Protein AF-A0AA38IXY5-F1 (afdb_monomer_lite)

Organism: NCBI:txid2755281

Secondary structure (DSSP, 8-state):
-HHHHHHHGGG-----TTS-HHHHHHHHHHHHHH--TTHHHHT-TT----HHHHHHHHHHHHHHHHTTHHHH--PPPHHHHHHHHHHHHH-GGGGGTB-TT-TT-BPPPSSPPTTSHHHHHHHHHHHHHHHHHHHHHHHHHH-GGG-GGG---S-HHHHHHHHHHHHHHHHHHHTTTPPPPPHHHHHTTT--TT--GGGSS---PPS-STTSSSSSSS---

Foldseek 3Di:
DVVLLVQLVVQDDDDDPPDDSVLLLVLLLVCQQPVDLPCQPPPDPRHVDHSVRNVVSNQSSLVSLVVCLVVQDDDDDPVRVVVVVCVVVVPPVQPVQQDPVGNPHGHQDPPDDPPDPSNVVNVVVVVVLVVVLLVLLQLCLRGVCSDPVNPPPDPPVVVVSSVSSSSSVVSVCVVVVNDTRDPVSSVVRSDDVPPPCCVVVDDDPPDDPPVPPPPPPPPDD

InterPro domains:
  IPR027806 Harbinger transposase-derived nuclease domain [PF13359] (101-171)
  IPR045249 Putative nuclease HARBI1-like [PTHR22930] (98-192)

pLDDT: mean 71.22, std 17.61, range [31.88, 93.25]

Sequence (221 aa):
MRELIKLLQPHLILGTHKTSKQHRILAVIRFFASSSYQRCVGQDCFVNLSQSQISLAITEVAAAIETHLGDFIGFPNPEEYAAIKTTYAYHQLFKTCYSPLQPYLITPVRNPADDTPEHRFNVAHRSARSCVERCIGVLKARFRCLIQERVLKYPPVKAGSFIKACAILHNFMVARNLPLPPEHEILEHMHDPGDNDDDDLLPEQPPNEARMINVALQNQS

Radius of gyration: 24.91 Å; chains: 1; bounding box: 59×38×89 Å

Structure (mmCIF, N/CA/C/O backbone):
data_AF-A0AA38IXY5-F1
#
_entry.id   AF-A0AA38IXY5-F1
#
loop_
_atom_site.group_PDB
_atom_site.id
_atom_site.type_symbol
_atom_site.label_atom_id
_atom_site.label_alt_id
_atom_site.label_comp_id
_atom_site.label_asym_id
_atom_site.label_entity_id
_atom_site.label_seq_id
_atom_site.pdbx_PDB_ins_code
_atom_site.Cartn_x
_atom_site.Cartn_y
_atom_site.Cartn_z
_atom_site.occupancy
_atom_site.B_iso_or_equiv
_atom_site.auth_seq_id
_atom_site.auth_comp_id
_atom_site.auth_asym_id
_atom_site.auth_atom_id
_atom_site.pdbx_PDB_model_num
ATOM 1 N N . MET A 1 1 ? -8.436 -11.966 9.277 1.00 66.94 1 MET A N 1
ATOM 2 C CA . MET A 1 1 ? -8.887 -10.925 10.237 1.00 66.94 1 MET A CA 1
ATOM 3 C C . MET A 1 1 ? -8.495 -11.202 11.688 1.00 66.94 1 MET A C 1
ATOM 5 O O . MET A 1 1 ? -7.820 -10.360 12.260 1.00 66.94 1 MET A O 1
ATOM 9 N N . ARG A 1 2 ? -8.849 -12.347 12.300 1.00 78.56 2 ARG A N 1
ATOM 10 C CA . ARG A 1 2 ? -8.497 -12.632 13.713 1.00 78.56 2 ARG A CA 1
ATOM 11 C C . ARG A 1 2 ? -6.988 -12.597 13.998 1.00 78.56 2 ARG A C 1
ATOM 13 O O . ARG A 1 2 ? -6.583 -12.095 15.036 1.00 78.56 2 ARG A O 1
ATOM 20 N N . GLU A 1 3 ? -6.165 -13.085 13.074 1.00 82.94 3 GLU A N 1
ATOM 21 C CA . GLU A 1 3 ? -4.701 -13.050 13.213 1.00 82.94 3 GLU A CA 1
ATOM 22 C C . GLU A 1 3 ? -4.123 -11.639 13.139 1.00 82.94 3 GLU A C 1
ATOM 24 O O . GLU A 1 3 ? -3.288 -11.287 13.959 1.00 82.94 3 GLU A O 1
ATOM 29 N N . LEU A 1 4 ? -4.620 -10.807 12.218 1.00 83.25 4 LEU A N 1
ATOM 30 C CA . LEU A 1 4 ? -4.208 -9.406 12.112 1.00 83.25 4 LEU A CA 1
ATOM 31 C C . LEU A 1 4 ? -4.524 -8.643 13.403 1.00 83.25 4 LEU A C 1
ATOM 33 O O . LEU A 1 4 ? -3.718 -7.859 13.884 1.00 83.25 4 LEU A O 1
ATOM 37 N N . ILE A 1 5 ? -5.684 -8.920 14.004 1.00 83.38 5 ILE A N 1
ATOM 38 C CA . ILE A 1 5 ? -6.047 -8.349 15.301 1.00 83.38 5 ILE A CA 1
ATOM 39 C C . ILE A 1 5 ? -5.049 -8.785 16.377 1.00 83.38 5 ILE A C 1
ATOM 41 O O . ILE A 1 5 ? -4.559 -7.932 17.108 1.00 83.38 5 ILE A O 1
ATOM 45 N N . LYS A 1 6 ? -4.711 -10.079 16.458 1.00 86.00 6 LYS A N 1
ATOM 46 C CA . LYS A 1 6 ? -3.719 -10.586 17.423 1.00 86.00 6 LYS A CA 1
ATOM 47 C C . LYS A 1 6 ? -2.338 -9.953 17.228 1.00 86.00 6 LYS A C 1
ATOM 49 O O . LYS A 1 6 ? -1.685 -9.658 18.220 1.00 86.00 6 LYS A O 1
ATOM 54 N N . LEU A 1 7 ? -1.934 -9.732 15.978 1.00 85.38 7 LEU A N 1
ATOM 55 C CA . LEU A 1 7 ? -0.653 -9.127 15.613 1.00 85.38 7 LEU A CA 1
ATOM 56 C C . LEU A 1 7 ? -0.566 -7.658 16.054 1.00 85.38 7 LEU A C 1
ATOM 58 O O . LEU A 1 7 ? 0.421 -7.235 16.646 1.00 85.38 7 LEU A O 1
ATOM 62 N N . LEU A 1 8 ? -1.626 -6.882 15.809 1.00 85.56 8 LEU A N 1
ATOM 63 C CA . LEU A 1 8 ? -1.616 -5.441 16.062 1.00 85.56 8 LEU A CA 1
ATOM 64 C C . LEU A 1 8 ? -1.951 -5.087 17.515 1.00 85.56 8 LEU A C 1
ATOM 66 O O . LEU A 1 8 ? -1.402 -4.135 18.055 1.00 85.56 8 LEU A O 1
ATOM 70 N N . GLN A 1 9 ? -2.823 -5.849 18.180 1.00 83.56 9 GLN A N 1
ATOM 71 C CA . GLN A 1 9 ? -3.352 -5.539 19.516 1.00 83.56 9 GLN A CA 1
ATOM 72 C C . GLN A 1 9 ? -2.310 -5.176 20.607 1.00 83.56 9 GLN A C 1
ATOM 74 O O . GLN A 1 9 ? -2.644 -4.318 21.437 1.00 83.56 9 GLN A O 1
ATOM 79 N N . PRO A 1 10 ? -1.093 -5.760 20.647 1.00 84.88 10 PRO A N 1
ATOM 80 C CA . PRO A 1 10 ? -0.042 -5.365 21.591 1.00 84.88 10 PRO A CA 1
ATOM 81 C C . PRO A 1 10 ? 0.442 -3.921 21.405 1.00 84.88 10 PRO A C 1
ATOM 83 O O . PRO A 1 10 ? 0.782 -3.263 22.382 1.00 84.88 10 PRO A O 1
ATOM 86 N N . HIS A 1 11 ? 0.407 -3.415 20.174 1.00 83.88 11 HIS A N 1
ATOM 87 C CA . HIS A 1 11 ? 0.961 -2.117 19.791 1.00 83.88 11 HIS A CA 1
ATOM 88 C C . HIS A 1 11 ? -0.048 -0.959 19.897 1.00 83.88 11 HIS A C 1
ATOM 90 O O . HIS A 1 11 ? 0.342 0.199 19.790 1.00 83.88 11 HIS A O 1
ATOM 96 N N . LEU A 1 12 ? -1.343 -1.236 20.130 1.00 82.06 12 LEU A N 1
ATOM 97 C CA . LEU A 1 12 ? -2.341 -0.185 20.372 1.00 82.06 12 LEU A CA 1
ATOM 98 C C . LEU A 1 12 ? -2.420 0.168 21.862 1.00 82.06 12 LEU A C 1
ATOM 100 O O . LEU A 1 12 ? -2.752 -0.686 22.691 1.00 82.06 12 LEU A O 1
ATOM 104 N N . ILE A 1 13 ? -2.212 1.440 22.184 1.00 73.81 13 ILE A N 1
ATOM 105 C CA . ILE A 1 13 ? -2.130 1.996 23.540 1.00 73.81 13 ILE A CA 1
ATOM 106 C C . ILE A 1 13 ? -3.317 2.939 23.821 1.00 73.81 13 ILE A C 1
ATOM 108 O O . ILE A 1 13 ? -3.867 2.939 24.920 1.00 73.81 13 ILE A O 1
ATOM 112 N N . LEU A 1 14 ? -3.786 3.691 22.817 1.00 63.44 14 LEU A N 1
ATOM 113 C CA . LEU A 1 14 ? -4.856 4.692 22.920 1.00 63.44 14 LEU A CA 1
ATOM 114 C C . LEU A 1 14 ? -6.260 4.065 22.968 1.00 63.44 14 LEU A C 1
ATOM 116 O O . LEU A 1 14 ? -7.051 4.147 22.031 1.00 63.44 14 LEU A O 1
ATOM 120 N N . GLY A 1 15 ? -6.618 3.415 24.068 1.00 56.53 15 GLY A N 1
ATOM 121 C CA . GLY A 1 15 ? -8.001 3.010 24.329 1.00 56.53 15 GLY A CA 1
ATOM 122 C C . GLY A 1 15 ? -8.750 4.075 25.126 1.00 56.53 15 GLY A C 1
ATOM 123 O O . GLY A 1 15 ? -8.418 4.304 26.283 1.00 56.53 15 GLY A O 1
ATOM 124 N N . THR A 1 16 ? -9.802 4.684 24.569 1.00 56.78 16 THR A N 1
ATOM 125 C CA . THR A 1 16 ? -10.845 5.242 25.448 1.00 56.78 16 THR A CA 1
ATOM 126 C C . THR A 1 16 ? -11.634 4.073 26.035 1.00 56.78 16 THR A C 1
ATOM 128 O O . THR A 1 16 ? -11.853 3.075 25.347 1.00 56.78 16 THR A O 1
ATOM 131 N N . HIS A 1 17 ? -12.120 4.192 27.272 1.00 58.31 17 HIS A N 1
ATOM 132 C CA . HIS A 1 17 ? -12.880 3.132 27.958 1.00 58.31 17 HIS A CA 1
ATOM 133 C C . HIS A 1 17 ? -14.138 2.663 27.186 1.00 58.31 17 HIS A C 1
ATOM 135 O O . HIS A 1 17 ? -14.713 1.624 27.498 1.00 58.31 17 HIS A O 1
ATOM 141 N N . LYS A 1 18 ? -14.572 3.427 26.171 1.00 59.69 18 LYS A N 1
ATOM 142 C CA . LYS A 1 18 ? -15.756 3.157 25.345 1.00 59.69 18 LYS A CA 1
ATOM 143 C C . LYS A 1 18 ? -15.481 2.351 24.070 1.00 59.69 18 LYS A C 1
ATOM 145 O O . LYS A 1 18 ? -16.432 1.838 23.496 1.00 59.69 18 LYS A O 1
ATOM 150 N N . THR A 1 19 ? -14.231 2.227 23.604 1.00 67.62 19 THR A N 1
ATOM 151 C CA . THR A 1 19 ? -13.935 1.537 22.329 1.00 67.62 19 THR A CA 1
ATOM 152 C C . THR A 1 19 ? -12.816 0.517 22.480 1.00 67.62 19 THR A C 1
ATOM 154 O O . THR A 1 19 ? -11.672 0.870 22.760 1.00 67.62 19 THR A O 1
ATOM 157 N N . SER A 1 20 ? -13.121 -0.758 22.232 1.00 80.12 20 SER A N 1
ATOM 158 C CA . SER A 1 20 ? -12.109 -1.820 22.281 1.00 80.12 20 SER A CA 1
ATOM 159 C C . SER A 1 20 ? -11.068 -1.694 21.156 1.00 80.12 20 SER A C 1
ATOM 161 O O . SER A 1 20 ? -11.368 -1.226 20.054 1.00 80.12 20 SER A O 1
ATOM 163 N N . LYS A 1 21 ? -9.843 -2.185 21.405 1.00 83.56 21 LYS A N 1
ATOM 164 C CA . LYS A 1 21 ? -8.747 -2.221 20.413 1.00 83.56 21 LYS A CA 1
ATOM 165 C C . LYS A 1 21 ? -9.173 -2.894 19.101 1.00 83.56 21 LYS A C 1
ATOM 167 O O . LYS A 1 21 ? -8.850 -2.407 18.023 1.00 83.56 21 LYS A O 1
ATOM 172 N N . GLN A 1 22 ? -9.961 -3.967 19.192 1.00 83.38 22 GLN A N 1
ATOM 173 C CA . GLN A 1 22 ? -10.472 -4.695 18.027 1.00 83.38 22 GLN A CA 1
ATOM 174 C C . GLN A 1 22 ? -11.365 -3.819 17.146 1.00 83.38 22 GLN A C 1
ATOM 176 O O . GLN A 1 22 ? -11.180 -3.785 15.934 1.00 83.38 22 GLN A O 1
ATOM 181 N N . HIS A 1 23 ? -12.289 -3.064 17.745 1.00 80.69 23 HIS A N 1
ATOM 182 C CA . HIS A 1 23 ? -13.185 -2.180 16.996 1.00 80.69 23 HIS A CA 1
ATOM 183 C C . HIS A 1 23 ? -12.416 -1.068 16.278 1.00 80.69 23 HIS A C 1
ATOM 185 O O . HIS A 1 23 ? -12.749 -0.718 15.151 1.00 80.69 23 HIS A O 1
ATOM 191 N N . ARG A 1 24 ? -11.343 -0.557 16.888 1.00 81.94 24 ARG A N 1
ATOM 192 C CA . ARG A 1 24 ? -10.476 0.457 16.273 1.00 81.94 24 ARG A CA 1
ATOM 193 C C . ARG A 1 24 ? -9.723 -0.102 15.068 1.00 81.94 24 ARG A C 1
ATOM 195 O O . ARG A 1 24 ? -9.745 0.515 14.011 1.00 81.94 24 ARG A O 1
ATOM 202 N N . ILE A 1 25 ? -9.138 -1.295 15.196 1.00 86.56 25 ILE A N 1
ATOM 203 C CA . ILE A 1 25 ? -8.482 -1.993 14.077 1.00 86.56 25 ILE A CA 1
ATOM 204 C C . ILE A 1 25 ? -9.478 -2.212 12.929 1.00 86.56 25 ILE A C 1
ATOM 206 O O . ILE A 1 25 ? -9.179 -1.889 11.782 1.00 86.56 25 ILE A O 1
ATOM 210 N N . LEU A 1 26 ? -10.683 -2.708 13.232 1.00 84.69 26 LEU A N 1
ATOM 211 C CA . LEU A 1 26 ? -11.727 -2.937 12.230 1.00 84.69 26 LEU A CA 1
ATOM 212 C C . LEU A 1 26 ? -12.164 -1.641 11.536 1.00 84.69 26 LEU A C 1
ATOM 214 O O . LEU A 1 26 ? -12.289 -1.625 10.312 1.00 84.69 26 LEU A O 1
ATOM 218 N N . ALA A 1 27 ? -12.341 -0.555 12.291 1.00 80.88 27 ALA A N 1
ATOM 219 C CA . ALA A 1 27 ? -12.688 0.752 11.742 1.00 80.88 27 ALA A CA 1
ATOM 220 C C . ALA A 1 27 ? -11.620 1.276 10.777 1.00 80.88 27 ALA A C 1
ATOM 222 O O . ALA A 1 27 ? -11.951 1.779 9.707 1.00 80.88 27 ALA A O 1
ATOM 223 N N . VAL A 1 28 ? -10.339 1.128 11.127 1.00 85.50 28 VAL A N 1
ATOM 224 C CA . VAL A 1 28 ? -9.227 1.594 10.288 1.00 85.50 28 VAL A CA 1
ATOM 225 C C . VAL A 1 28 ? -9.083 0.751 9.027 1.00 85.50 28 VAL A C 1
ATOM 227 O O . VAL A 1 28 ? -8.923 1.305 7.944 1.00 85.50 28 VAL A O 1
ATOM 230 N N . ILE A 1 29 ? -9.211 -0.574 9.126 1.00 87.19 29 ILE A N 1
ATOM 231 C CA . ILE A 1 29 ? -9.191 -1.453 7.946 1.00 87.19 29 ILE A CA 1
ATOM 232 C C . ILE A 1 29 ? -10.357 -1.108 7.011 1.00 87.19 29 ILE A C 1
ATOM 234 O O . ILE A 1 29 ? -10.167 -0.987 5.800 1.00 87.19 29 ILE A O 1
ATOM 238 N N . ARG A 1 30 ? -11.556 -0.879 7.565 1.00 84.12 30 ARG A N 1
ATOM 239 C CA . ARG A 1 30 ? -12.715 -0.412 6.791 1.00 84.12 30 ARG A CA 1
ATOM 240 C C . ARG A 1 30 ? -12.454 0.952 6.157 1.00 84.12 30 ARG A C 1
ATOM 242 O O . ARG A 1 30 ? -12.851 1.172 5.014 1.00 84.12 30 ARG A O 1
ATOM 249 N N . PHE A 1 31 ? -11.786 1.857 6.865 1.00 83.00 31 PHE A N 1
ATOM 250 C CA . PHE A 1 31 ? -11.388 3.148 6.322 1.00 83.00 31 PHE A CA 1
ATOM 251 C C . PHE A 1 31 ? -10.405 2.995 5.150 1.00 83.00 31 PHE A C 1
ATOM 253 O O . PHE A 1 31 ? -10.629 3.608 4.112 1.00 83.00 31 PHE A O 1
ATOM 260 N N . PHE A 1 32 ? -9.377 2.149 5.244 1.00 86.31 32 PHE A N 1
ATOM 261 C CA . PHE A 1 32 ? -8.460 1.911 4.121 1.00 86.31 32 PHE A CA 1
ATOM 262 C C . PHE A 1 32 ? -9.171 1.323 2.898 1.00 86.31 32 PHE A C 1
ATOM 264 O O . PHE A 1 32 ? -8.895 1.737 1.774 1.00 86.31 32 PHE A O 1
ATOM 271 N N . ALA A 1 33 ? -10.134 0.423 3.110 1.00 85.12 33 ALA A N 1
ATOM 272 C CA . ALA A 1 33 ? -10.904 -0.185 2.028 1.00 85.12 33 ALA A CA 1
ATOM 273 C C . ALA A 1 33 ? -11.947 0.760 1.402 1.00 85.12 33 ALA A C 1
ATOM 275 O O . ALA A 1 33 ? -12.193 0.679 0.207 1.00 85.12 33 ALA A O 1
ATOM 276 N N . SER A 1 34 ? -12.585 1.642 2.183 1.00 75.88 34 SER A N 1
ATOM 277 C CA . SER A 1 34 ? -13.753 2.422 1.724 1.00 75.88 34 SER A CA 1
ATOM 278 C C . SER A 1 34 ? -13.521 3.934 1.601 1.00 75.88 34 SER A C 1
ATOM 280 O O . SER A 1 34 ? -14.337 4.629 0.991 1.00 75.88 34 SER A O 1
ATOM 282 N N . SER A 1 35 ? -12.450 4.438 2.224 1.00 67.81 35 SER A N 1
ATOM 283 C CA . SER A 1 35 ? -12.016 5.842 2.313 1.00 67.81 35 SER A CA 1
ATOM 284 C C . SER A 1 35 ? -13.081 6.874 2.699 1.00 67.81 35 SER A C 1
ATOM 286 O O . SER A 1 35 ? -12.888 8.071 2.493 1.00 67.81 35 SER A O 1
ATOM 288 N N . SER A 1 36 ? -14.204 6.451 3.289 1.00 65.38 36 SER A N 1
ATOM 289 C CA . SER A 1 36 ? -15.292 7.353 3.674 1.00 65.38 36 SER A CA 1
ATOM 290 C C . SER A 1 36 ? -15.217 7.718 5.154 1.00 65.38 36 SER A C 1
ATOM 292 O O . SER A 1 36 ? -15.576 6.925 6.021 1.00 65.38 36 SER A O 1
ATOM 294 N N . TYR A 1 37 ? -14.804 8.954 5.446 1.00 56.03 37 TYR A N 1
ATOM 295 C CA . TYR A 1 37 ? -14.924 9.526 6.792 1.00 56.03 37 TYR A CA 1
ATOM 296 C C . TYR A 1 37 ? -16.385 9.800 7.181 1.00 56.03 37 TYR A C 1
ATOM 298 O O . TYR A 1 37 ? -16.727 9.698 8.353 1.00 56.03 37 TYR A O 1
ATOM 306 N N . GLN A 1 38 ? -17.246 10.135 6.211 1.00 49.44 38 GLN A N 1
ATOM 307 C CA . GLN A 1 38 ? -18.645 10.521 6.447 1.00 49.44 38 GLN A CA 1
ATOM 308 C C . GLN A 1 38 ? -19.528 9.345 6.890 1.00 49.44 38 GLN A C 1
ATOM 310 O O . GLN A 1 38 ? -20.407 9.537 7.728 1.00 49.44 38 GLN A O 1
ATOM 315 N N . ARG A 1 39 ? -19.269 8.117 6.410 1.00 52.03 39 ARG A N 1
ATOM 316 C CA . ARG A 1 39 ? -20.023 6.926 6.849 1.00 52.03 39 ARG A CA 1
ATOM 317 C C . ARG A 1 39 ? -19.804 6.599 8.332 1.00 52.03 39 ARG A C 1
ATOM 319 O O . ARG A 1 39 ? -20.761 6.225 9.007 1.00 52.03 39 ARG A O 1
ATOM 326 N N . CYS A 1 40 ? -18.608 6.862 8.867 1.00 45.69 40 CYS A N 1
ATOM 327 C CA . CYS A 1 40 ? -18.270 6.615 10.274 1.00 45.69 40 CYS A CA 1
ATOM 328 C C . CYS A 1 40 ? -19.005 7.517 11.285 1.00 45.69 40 CYS A C 1
ATOM 330 O O . CYS A 1 40 ? -19.071 7.157 12.453 1.00 45.69 40 CYS A O 1
ATOM 332 N N . VAL A 1 41 ? -19.532 8.681 10.876 1.00 48.53 41 VAL A N 1
ATOM 333 C CA . VAL A 1 41 ? -20.044 9.708 11.814 1.00 48.53 41 VAL A CA 1
ATOM 334 C C . VAL A 1 41 ? -21.577 9.708 11.927 1.00 48.53 41 VAL A C 1
ATOM 336 O O . VAL A 1 41 ? -22.112 10.311 12.851 1.00 48.53 41 VAL A O 1
ATOM 339 N N . GLY A 1 42 ? -22.304 9.012 11.042 1.00 42.78 42 GLY A N 1
ATOM 340 C CA . GLY A 1 42 ? -23.775 9.020 11.095 1.00 42.78 42 GLY A CA 1
ATOM 341 C C . GLY A 1 42 ? -24.534 7.845 10.472 1.00 42.78 42 GLY A C 1
ATOM 342 O O . GLY A 1 42 ? -25.747 7.796 10.642 1.00 42.78 42 GLY A O 1
ATOM 343 N N . GLN A 1 43 ? -23.885 6.911 9.760 1.00 46.62 43 GLN A N 1
ATOM 344 C CA . GLN A 1 43 ? -24.594 5.845 9.018 1.00 46.62 43 GLN A CA 1
ATOM 345 C C . GLN A 1 43 ? -24.016 4.426 9.188 1.00 46.62 43 GLN A C 1
ATOM 347 O O . GLN A 1 43 ? -24.686 3.463 8.821 1.00 46.62 43 GLN A O 1
ATOM 352 N N . ASP A 1 44 ? -22.817 4.251 9.754 1.00 50.12 44 ASP A N 1
ATOM 353 C CA . ASP A 1 44 ? -22.229 2.924 9.977 1.00 50.12 44 ASP A CA 1
ATOM 354 C C . ASP A 1 44 ? -22.652 2.338 11.338 1.00 50.12 44 ASP A C 1
ATOM 356 O O . ASP A 1 44 ? -22.102 2.666 12.389 1.00 50.12 44 ASP A O 1
ATOM 360 N N . CYS A 1 45 ? -23.579 1.378 11.314 1.00 46.50 45 CYS A N 1
ATOM 361 C CA . CYS A 1 45 ? -24.046 0.610 12.478 1.00 46.50 45 CYS A CA 1
ATOM 362 C C . CYS A 1 45 ? -22.969 -0.265 13.166 1.00 46.50 45 CYS A C 1
ATOM 364 O O . CYS A 1 45 ? -23.271 -0.944 14.145 1.00 46.50 45 CYS A O 1
ATOM 366 N N . PHE A 1 46 ? -21.719 -0.250 12.685 1.00 46.41 46 PHE A N 1
ATOM 367 C CA . PHE A 1 46 ? -20.635 -1.120 13.159 1.00 46.41 46 PHE A CA 1
ATOM 368 C C . PHE A 1 46 ? -19.547 -0.418 13.988 1.00 46.41 46 PHE A C 1
ATOM 370 O O . PHE A 1 46 ? -18.804 -1.104 14.692 1.00 46.41 46 PHE A O 1
ATOM 377 N N . VAL A 1 47 ? -19.419 0.916 13.947 1.00 57.19 47 VAL A N 1
ATOM 378 C CA . VAL A 1 47 ? -18.446 1.630 14.797 1.00 57.19 47 VAL A CA 1
ATOM 379 C C . VAL A 1 47 ? -18.906 3.055 15.085 1.00 57.19 47 VAL A C 1
ATOM 381 O O . VAL A 1 47 ? -18.808 3.935 14.241 1.00 57.19 47 VAL A O 1
ATOM 384 N N . ASN A 1 48 ? -19.391 3.286 16.304 1.00 61.56 48 ASN A N 1
ATOM 385 C CA . ASN A 1 48 ? -19.871 4.591 16.758 1.00 61.56 48 ASN A CA 1
ATOM 386 C C . ASN A 1 48 ? -18.688 5.464 17.228 1.00 61.56 48 ASN A C 1
ATOM 388 O O . ASN A 1 48 ? -18.479 5.654 18.428 1.00 61.56 48 ASN A O 1
ATOM 392 N N . LEU A 1 49 ? -17.846 5.899 16.286 1.00 67.25 49 LEU A N 1
ATOM 393 C CA . LEU A 1 49 ? -16.646 6.696 16.551 1.00 67.25 49 LEU A CA 1
ATOM 394 C C . LEU A 1 49 ? -16.764 8.085 15.927 1.00 67.25 49 LEU A C 1
ATOM 396 O O . LEU A 1 49 ? -17.124 8.225 14.761 1.00 67.25 49 LEU A O 1
ATOM 400 N N . SER A 1 50 ? -16.382 9.122 16.675 1.00 71.81 50 SER A N 1
ATOM 401 C CA . SER A 1 50 ? -16.271 10.466 16.106 1.00 71.81 50 SER A CA 1
ATOM 402 C C . SER A 1 50 ? -15.169 10.524 15.038 1.00 71.81 50 SER A C 1
ATOM 404 O O . SER A 1 50 ? -14.210 9.745 15.050 1.00 71.81 50 SER A O 1
ATOM 406 N N . GLN A 1 51 ? -15.243 11.514 14.143 1.00 72.19 51 GLN A N 1
ATOM 407 C CA . GLN A 1 51 ? -14.201 11.750 13.136 1.00 72.19 51 GLN A CA 1
ATOM 408 C C . GLN A 1 51 ? -12.807 11.928 13.770 1.00 72.19 51 GLN A C 1
ATOM 410 O O . GLN A 1 51 ? -11.823 11.383 13.264 1.00 72.19 51 GLN A O 1
ATOM 415 N N . SER A 1 52 ? -12.728 12.614 14.917 1.00 75.44 52 SER A N 1
ATOM 416 C CA . SER A 1 52 ? -11.478 12.804 15.660 1.00 75.44 52 SER A CA 1
ATOM 417 C C . SER A 1 52 ? -10.923 11.488 16.214 1.00 75.44 52 SER A C 1
ATOM 419 O O . SER A 1 52 ? -9.723 11.236 16.109 1.00 75.44 52 SER A O 1
ATOM 421 N N . GLN A 1 53 ? -11.783 10.604 16.728 1.00 76.19 53 GLN A N 1
ATOM 422 C CA . GLN A 1 53 ? -11.380 9.280 17.208 1.00 76.19 53 GLN A CA 1
ATOM 423 C C . GLN A 1 53 ? -10.896 8.377 16.071 1.00 76.19 53 GLN A C 1
ATOM 425 O O . GLN A 1 53 ? -9.912 7.658 16.243 1.00 76.19 53 GLN A O 1
ATOM 430 N N . ILE A 1 54 ? -11.543 8.439 14.904 1.00 77.62 54 ILE A N 1
ATOM 431 C CA . ILE A 1 54 ? -11.105 7.715 13.706 1.00 77.62 54 ILE A CA 1
ATOM 432 C C . ILE A 1 54 ? -9.740 8.223 13.236 1.00 77.62 54 ILE A C 1
ATOM 434 O O . ILE A 1 54 ? -8.854 7.414 12.986 1.00 77.62 54 ILE A O 1
ATOM 438 N N . SER A 1 55 ? -9.521 9.538 13.178 1.00 80.00 55 SER A N 1
ATOM 439 C CA . SER A 1 55 ? -8.228 10.116 12.778 1.00 80.00 55 SER A CA 1
ATOM 440 C C . SER A 1 55 ? -7.069 9.658 13.681 1.00 80.00 55 SER A C 1
ATOM 442 O O . SER A 1 55 ? -5.997 9.272 13.196 1.00 80.00 55 SER A O 1
ATOM 444 N N . LEU A 1 56 ? -7.305 9.626 14.997 1.00 81.06 56 LEU A N 1
ATOM 445 C CA . LEU A 1 56 ? -6.346 9.104 15.974 1.00 81.06 56 LEU A CA 1
ATOM 446 C C . LEU A 1 56 ? -6.132 7.595 15.812 1.00 81.06 56 LEU A C 1
ATOM 448 O O . LEU A 1 56 ? -4.993 7.134 15.808 1.00 81.06 56 LEU A O 1
ATOM 452 N N . ALA A 1 57 ? -7.209 6.825 15.633 1.00 83.56 57 ALA A N 1
ATOM 453 C CA . ALA A 1 57 ? -7.128 5.384 15.425 1.00 83.56 57 ALA A CA 1
ATOM 454 C C . ALA A 1 57 ? -6.370 5.019 14.148 1.00 83.56 57 ALA A C 1
ATOM 456 O O . ALA A 1 57 ? -5.542 4.118 14.195 1.00 83.56 57 ALA A O 1
ATOM 457 N N . ILE A 1 58 ? -6.598 5.732 13.042 1.00 84.06 58 ILE A N 1
ATOM 458 C CA . ILE A 1 58 ? -5.880 5.514 11.782 1.00 84.06 58 ILE A CA 1
ATOM 459 C C . ILE A 1 58 ? -4.384 5.731 11.990 1.00 8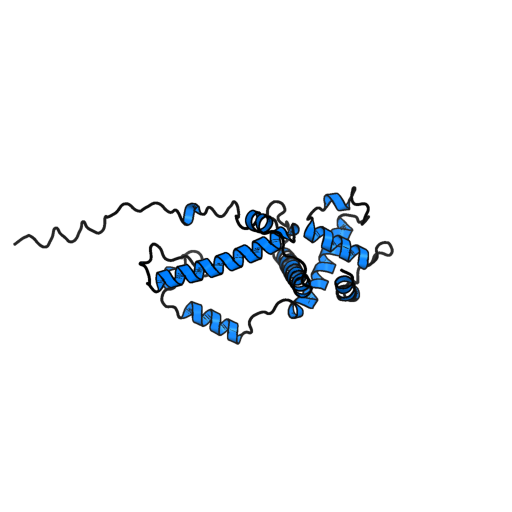4.06 58 ILE A C 1
ATOM 461 O O . ILE A 1 58 ? -3.590 4.904 11.560 1.00 84.06 58 ILE A O 1
ATOM 465 N N . THR A 1 59 ? -4.003 6.820 12.663 1.00 85.81 59 THR A N 1
ATOM 466 C CA . THR A 1 59 ? -2.588 7.142 12.895 1.00 85.81 59 THR A CA 1
ATOM 467 C C . THR A 1 59 ? -1.913 6.071 13.755 1.00 85.81 59 THR A C 1
ATOM 469 O O . THR A 1 59 ? -0.835 5.601 13.409 1.00 85.81 59 THR A O 1
ATOM 472 N N . GLU A 1 60 ? -2.561 5.636 14.838 1.00 87.81 60 GLU A N 1
ATOM 473 C CA . GLU A 1 60 ? -1.996 4.601 15.709 1.00 87.81 60 GLU A CA 1
ATOM 474 C C . GLU A 1 60 ? -1.943 3.227 15.027 1.00 87.81 60 GLU A C 1
ATOM 476 O O . GLU A 1 60 ? -0.925 2.547 15.092 1.00 87.81 60 GLU A O 1
ATOM 481 N N . VAL A 1 61 ? -3.019 2.811 14.354 1.00 89.25 61 VAL A N 1
ATOM 482 C CA . VAL A 1 61 ? -3.066 1.510 13.675 1.00 89.25 61 VAL A CA 1
ATOM 483 C C . VAL A 1 61 ? -2.091 1.473 12.501 1.00 89.25 61 VAL A C 1
ATOM 485 O O . VAL A 1 61 ? -1.442 0.453 12.314 1.00 89.25 61 VAL A O 1
ATOM 488 N N . ALA A 1 62 ? -1.940 2.560 11.737 1.00 90.50 62 ALA A N 1
ATOM 489 C CA . ALA A 1 62 ? -0.934 2.638 10.678 1.00 90.50 62 ALA A CA 1
ATOM 490 C C . ALA A 1 62 ? 0.483 2.472 11.246 1.00 90.50 62 ALA A C 1
ATOM 492 O O . ALA A 1 62 ? 1.239 1.643 10.746 1.00 90.50 62 ALA A O 1
ATOM 493 N N . ALA A 1 63 ? 0.807 3.167 12.343 1.00 89.94 63 ALA A N 1
ATOM 494 C CA . ALA A 1 63 ? 2.092 3.012 13.023 1.00 89.94 63 ALA A CA 1
ATOM 495 C C . ALA A 1 63 ? 2.309 1.577 13.542 1.00 89.94 63 ALA A C 1
ATOM 497 O O . ALA A 1 63 ? 3.390 1.023 13.377 1.00 89.94 63 ALA A O 1
ATOM 498 N N . ALA A 1 64 ? 1.272 0.949 14.105 1.00 91.56 64 ALA A N 1
ATOM 499 C CA . ALA A 1 64 ? 1.318 -0.445 14.547 1.00 91.56 64 ALA A CA 1
ATOM 500 C C . ALA A 1 64 ? 1.466 -1.448 13.389 1.00 91.56 64 ALA A C 1
ATOM 502 O O . ALA A 1 64 ? 1.995 -2.533 13.585 1.00 91.56 64 ALA A O 1
ATOM 503 N N . ILE A 1 65 ? 0.982 -1.129 12.187 1.00 92.38 65 ILE A N 1
ATOM 504 C CA . ILE A 1 65 ? 1.209 -1.965 11.001 1.00 92.38 65 ILE A CA 1
ATOM 505 C C . ILE A 1 65 ? 2.662 -1.821 10.539 1.00 92.38 65 ILE A C 1
ATOM 507 O O . ILE A 1 65 ? 3.292 -2.812 10.181 1.00 92.38 65 ILE A O 1
ATOM 511 N N . GLU A 1 66 ? 3.214 -0.608 10.577 1.00 91.00 66 GLU A N 1
ATOM 512 C CA . GLU A 1 66 ? 4.589 -0.330 10.150 1.00 91.00 66 GLU A CA 1
ATOM 513 C C . GLU A 1 66 ? 5.666 -1.025 10.985 1.00 91.00 66 GLU A C 1
ATOM 515 O O . GLU A 1 66 ? 6.756 -1.261 10.468 1.00 91.00 66 GLU A O 1
ATOM 520 N N . THR A 1 67 ? 5.383 -1.423 12.229 1.00 91.12 67 THR A N 1
ATOM 521 C CA . THR A 1 67 ? 6.328 -2.238 13.015 1.00 91.12 67 THR A CA 1
ATOM 522 C C . THR A 1 67 ? 6.615 -3.592 12.363 1.00 91.12 67 THR A C 1
ATOM 524 O O . THR A 1 67 ? 7.650 -4.188 12.637 1.00 91.12 67 THR A O 1
ATOM 527 N N . HIS A 1 68 ? 5.735 -4.052 11.469 1.00 89.19 68 HIS A N 1
ATOM 528 C CA . HIS A 1 68 ? 5.866 -5.295 10.709 1.00 89.19 68 HIS A CA 1
ATOM 529 C C . HIS A 1 68 ? 6.388 -5.078 9.282 1.00 89.19 68 HIS A C 1
ATOM 531 O O . HIS A 1 68 ? 6.266 -5.961 8.435 1.00 89.19 68 HIS A O 1
ATOM 537 N N . LEU A 1 69 ? 6.968 -3.910 8.981 1.00 86.56 69 LEU A N 1
ATOM 538 C CA . LEU A 1 69 ? 7.501 -3.611 7.650 1.00 86.56 69 LEU A CA 1
ATOM 539 C C . LEU A 1 69 ? 8.509 -4.673 7.184 1.00 86.56 69 LEU A C 1
ATOM 541 O O . LEU A 1 69 ? 8.391 -5.151 6.062 1.00 86.56 69 LEU A O 1
ATOM 545 N N . GLY A 1 70 ? 9.442 -5.074 8.052 1.00 84.88 70 GLY A N 1
ATOM 546 C CA . GLY A 1 70 ? 10.468 -6.070 7.724 1.00 84.88 70 GLY A CA 1
ATOM 547 C C . GLY A 1 70 ? 9.934 -7.492 7.521 1.00 84.88 70 GLY A C 1
ATOM 548 O O . GLY A 1 70 ? 10.560 -8.272 6.814 1.00 84.88 70 GLY A O 1
ATOM 549 N N . ASP A 1 71 ? 8.765 -7.817 8.081 1.00 88.31 71 ASP A N 1
ATOM 550 C CA . ASP A 1 71 ? 8.154 -9.147 7.946 1.00 88.31 71 ASP A CA 1
ATOM 551 C C . ASP A 1 71 ? 7.484 -9.330 6.577 1.00 88.31 71 ASP A C 1
ATOM 553 O O . ASP A 1 71 ? 7.353 -10.446 6.076 1.00 88.31 71 ASP A O 1
ATOM 557 N N . PHE A 1 72 ? 7.011 -8.227 5.986 1.00 86.12 72 PHE A N 1
ATOM 558 C CA . PHE A 1 72 ? 6.167 -8.253 4.792 1.00 86.12 72 PHE A CA 1
ATOM 559 C C . PHE A 1 72 ? 6.782 -7.551 3.585 1.00 86.12 72 PHE A C 1
ATOM 561 O O . PHE A 1 72 ? 6.327 -7.801 2.473 1.00 86.12 72 PHE A O 1
ATOM 568 N N . ILE A 1 73 ? 7.775 -6.679 3.760 1.00 85.81 73 ILE A N 1
ATOM 569 C CA . ILE A 1 73 ? 8.439 -5.959 2.669 1.00 85.81 73 ILE A CA 1
ATOM 570 C C . ILE A 1 73 ? 9.946 -6.191 2.760 1.00 85.81 73 ILE A C 1
ATOM 572 O O . ILE A 1 73 ? 10.617 -5.677 3.653 1.00 85.81 73 ILE A O 1
ATOM 576 N N . GLY A 1 74 ? 10.477 -6.945 1.797 1.00 82.12 74 GLY A N 1
ATOM 577 C CA . GLY A 1 74 ? 11.914 -7.106 1.604 1.00 82.12 74 GLY A CA 1
ATOM 578 C C . GLY A 1 74 ? 12.468 -5.939 0.797 1.00 82.12 74 GLY A C 1
ATOM 579 O O . GLY A 1 74 ? 12.158 -5.805 -0.386 1.00 82.12 74 GLY A O 1
ATOM 580 N N . PHE A 1 75 ? 13.275 -5.092 1.430 1.00 75.62 75 PHE A N 1
ATOM 581 C CA . PHE A 1 75 ? 14.055 -4.088 0.711 1.00 75.62 75 PHE A CA 1
ATOM 582 C C . PHE A 1 75 ? 15.388 -4.694 0.259 1.00 75.62 75 PHE A C 1
ATOM 584 O O . PHE A 1 75 ? 15.958 -5.486 1.015 1.00 75.62 75 PHE A O 1
ATOM 591 N N . PRO A 1 76 ? 15.901 -4.317 -0.929 1.00 77.56 76 PRO A N 1
ATOM 592 C CA . PRO A 1 76 ? 17.220 -4.747 -1.370 1.00 77.56 76 PRO A CA 1
ATOM 593 C C . PRO A 1 76 ? 18.272 -4.356 -0.337 1.00 77.56 76 PRO A C 1
ATOM 595 O O . PRO A 1 76 ? 18.218 -3.254 0.224 1.00 77.56 76 PRO A O 1
ATOM 598 N N . ASN A 1 77 ? 19.233 -5.239 -0.088 1.00 83.38 77 ASN A N 1
ATOM 599 C CA . ASN A 1 77 ? 20.331 -4.909 0.815 1.00 83.38 77 ASN A CA 1
ATOM 600 C C . ASN A 1 77 ? 21.231 -3.805 0.195 1.00 83.38 77 ASN A C 1
ATOM 602 O O . ASN A 1 77 ? 21.157 -3.543 -1.008 1.00 83.38 77 ASN A O 1
ATOM 606 N N . PRO A 1 78 ? 22.075 -3.105 0.979 1.00 81.75 78 PRO A N 1
ATOM 607 C CA . PRO A 1 78 ? 22.898 -2.013 0.450 1.00 81.75 78 PRO A CA 1
ATOM 608 C C . PRO A 1 78 ? 23.841 -2.419 -0.696 1.00 81.75 78 PRO A C 1
ATOM 610 O O . PRO A 1 78 ? 24.122 -1.596 -1.567 1.00 81.75 78 PRO A O 1
ATOM 613 N N . GLU A 1 79 ? 24.305 -3.671 -0.721 1.00 81.81 79 GLU A N 1
ATOM 614 C CA . GLU A 1 79 ? 25.167 -4.203 -1.784 1.00 81.81 79 GLU A CA 1
ATOM 615 C C . GLU A 1 79 ? 24.379 -4.438 -3.077 1.00 81.81 79 GLU A C 1
ATOM 617 O O . GLU A 1 79 ? 24.798 -4.001 -4.147 1.00 81.81 79 GLU A O 1
ATOM 622 N N . GLU A 1 80 ? 23.191 -5.032 -2.978 1.00 78.56 80 GLU A N 1
ATOM 623 C CA . GLU A 1 80 ? 22.226 -5.167 -4.070 1.00 78.56 80 GLU A CA 1
ATOM 624 C C . GLU A 1 80 ? 21.825 -3.795 -4.601 1.00 78.56 80 GLU A C 1
ATOM 626 O O . GLU A 1 80 ? 21.804 -3.582 -5.809 1.00 78.56 80 GLU A O 1
ATOM 631 N N . TYR A 1 81 ? 21.571 -2.827 -3.720 1.00 72.69 81 TYR A N 1
ATOM 632 C CA . TYR A 1 81 ? 21.243 -1.464 -4.120 1.00 72.69 81 TYR A CA 1
ATOM 633 C C . TYR A 1 81 ? 22.396 -0.808 -4.886 1.00 72.69 81 TYR A C 1
ATOM 635 O O . TYR A 1 81 ? 22.176 -0.158 -5.912 1.00 72.69 81 TYR A O 1
ATOM 643 N N . ALA A 1 82 ? 23.636 -1.000 -4.426 1.00 72.31 82 ALA A N 1
ATOM 644 C CA . ALA A 1 82 ? 24.821 -0.535 -5.132 1.00 72.31 82 ALA A CA 1
ATOM 645 C C . ALA A 1 82 ? 24.969 -1.231 -6.492 1.00 72.31 82 ALA A C 1
ATOM 647 O O . ALA A 1 82 ? 25.238 -0.548 -7.478 1.00 72.31 82 ALA A O 1
ATOM 648 N N . ALA A 1 83 ? 24.729 -2.540 -6.584 1.00 73.06 83 ALA A N 1
ATOM 649 C CA . ALA A 1 83 ? 24.776 -3.298 -7.834 1.00 73.06 83 ALA A CA 1
ATOM 650 C C . ALA A 1 83 ? 23.688 -2.854 -8.823 1.00 73.06 83 ALA A C 1
ATOM 652 O O . ALA A 1 83 ? 23.972 -2.653 -10.002 1.00 73.06 83 ALA A O 1
ATOM 653 N N . ILE A 1 84 ? 22.467 -2.615 -8.344 1.00 67.44 84 ILE A N 1
ATOM 654 C CA . ILE A 1 84 ? 21.350 -2.084 -9.130 1.00 67.44 84 ILE A CA 1
ATOM 655 C C . ILE A 1 84 ? 21.713 -0.692 -9.657 1.00 67.44 84 ILE A C 1
ATOM 657 O O . ILE A 1 84 ? 21.684 -0.457 -10.864 1.00 67.44 84 ILE A O 1
ATOM 661 N N . LYS A 1 85 ? 22.148 0.217 -8.776 1.00 65.62 85 LYS A N 1
ATOM 662 C CA . LYS A 1 85 ? 22.571 1.575 -9.151 1.00 65.62 85 LYS A CA 1
ATOM 663 C C . LYS A 1 85 ? 23.726 1.557 -10.153 1.00 65.62 85 LYS A C 1
ATOM 665 O O . LYS A 1 85 ? 23.735 2.350 -11.087 1.00 65.62 85 LYS A O 1
ATOM 670 N N . THR A 1 86 ? 24.673 0.642 -9.972 1.00 63.94 86 THR A N 1
ATOM 671 C CA . THR A 1 86 ? 25.817 0.427 -10.864 1.00 63.94 86 THR A CA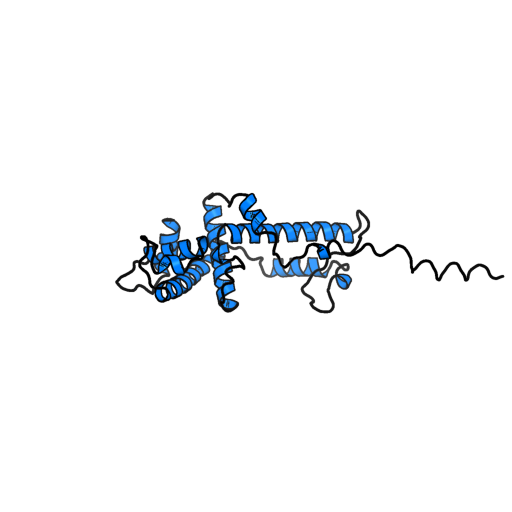 1
ATOM 672 C C . THR A 1 86 ? 25.353 -0.094 -12.218 1.00 63.94 86 THR A C 1
ATOM 674 O O . THR A 1 86 ? 25.739 0.468 -13.228 1.00 63.94 86 THR A O 1
ATOM 677 N N . THR A 1 87 ? 24.460 -1.080 -12.266 1.00 63.22 87 THR A N 1
ATOM 678 C CA . THR A 1 87 ? 23.893 -1.614 -13.516 1.00 63.22 87 THR A CA 1
ATOM 679 C C . THR A 1 87 ? 23.190 -0.521 -14.324 1.00 63.22 87 THR A C 1
ATOM 681 O O . THR A 1 87 ? 23.420 -0.396 -15.527 1.00 63.22 87 THR A O 1
ATOM 684 N N . TYR A 1 88 ? 22.409 0.335 -13.659 1.00 57.34 88 TYR A N 1
ATOM 685 C CA . TYR A 1 88 ? 21.778 1.491 -14.301 1.00 57.34 88 TYR A CA 1
ATOM 686 C C . TYR A 1 88 ? 22.786 2.575 -14.716 1.00 57.34 88 TYR A C 1
ATOM 688 O O . TYR A 1 88 ? 22.615 3.196 -15.759 1.00 57.34 88 TYR A O 1
ATOM 696 N N . ALA A 1 89 ? 23.855 2.791 -13.945 1.00 54.22 89 ALA A N 1
ATOM 697 C CA . ALA A 1 89 ? 24.882 3.790 -14.248 1.00 54.22 89 ALA A CA 1
ATOM 698 C C . ALA A 1 89 ? 25.905 3.343 -15.316 1.00 54.22 89 ALA A C 1
ATOM 700 O O . ALA A 1 89 ? 26.453 4.192 -16.017 1.00 54.22 89 ALA A O 1
ATOM 701 N N . TYR A 1 90 ? 26.182 2.039 -15.443 1.00 48.19 90 TYR A N 1
ATOM 702 C CA . TYR A 1 90 ? 27.186 1.471 -16.357 1.00 48.19 90 TYR A CA 1
ATOM 703 C C . TYR A 1 90 ? 26.671 1.268 -17.783 1.00 48.19 90 TYR A C 1
ATOM 705 O O . TYR A 1 90 ? 27.474 1.164 -18.710 1.00 48.19 90 TYR A O 1
ATOM 713 N N . HIS A 1 91 ? 25.356 1.259 -18.006 1.00 53.47 91 HIS A N 1
ATOM 714 C CA . HIS A 1 91 ? 24.828 1.366 -19.361 1.00 53.47 91 HIS A CA 1
ATOM 715 C C . HIS A 1 91 ? 25.092 2.791 -19.882 1.00 53.47 91 HIS A C 1
ATOM 717 O O . HIS A 1 91 ? 24.307 3.714 -19.694 1.00 53.47 91 HIS A O 1
ATOM 723 N N . GLN A 1 92 ? 26.215 2.977 -20.579 1.00 44.91 92 GLN A N 1
ATOM 724 C CA . GLN A 1 92 ? 26.659 4.226 -21.222 1.00 44.91 92 GLN A CA 1
ATOM 725 C C . GLN A 1 92 ? 25.608 4.891 -22.155 1.00 44.91 92 GLN A C 1
ATOM 727 O O . GLN A 1 92 ? 25.812 6.016 -22.604 1.00 44.91 92 GLN A O 1
ATOM 732 N N . LEU A 1 93 ? 24.483 4.215 -22.416 1.00 49.50 93 LEU A N 1
ATOM 733 C CA . LEU A 1 93 ? 23.288 4.668 -23.139 1.00 49.50 93 LEU A CA 1
ATOM 734 C C . LEU A 1 93 ? 22.468 5.742 -22.400 1.00 49.50 93 LEU A C 1
ATOM 736 O O . LEU A 1 93 ? 21.710 6.475 -23.025 1.00 49.50 93 LEU A O 1
ATOM 740 N N . PHE A 1 94 ? 22.617 5.881 -21.080 1.00 51.38 94 PHE A N 1
ATOM 741 C CA . PHE A 1 94 ? 21.726 6.732 -20.280 1.00 51.38 94 PHE A CA 1
ATOM 742 C C . PHE A 1 94 ? 22.044 8.233 -20.314 1.00 51.38 94 PHE A C 1
ATOM 744 O O . PHE A 1 94 ? 21.212 9.033 -19.895 1.00 51.38 94 PHE A O 1
ATOM 751 N N . LYS A 1 95 ? 23.197 8.666 -20.844 1.00 49.03 95 LYS A N 1
ATOM 752 C CA . LYS A 1 95 ? 23.574 10.096 -20.839 1.00 49.03 95 LYS A CA 1
ATOM 753 C C . LYS A 1 95 ? 22.628 10.981 -21.672 1.00 49.03 95 LYS A C 1
ATOM 755 O O . LYS A 1 95 ? 22.573 12.182 -21.434 1.00 49.03 95 LYS A O 1
ATOM 760 N N . THR A 1 96 ? 21.872 10.399 -22.604 1.00 46.56 96 THR A N 1
ATOM 761 C CA . THR A 1 96 ? 20.854 11.073 -23.433 1.00 46.56 96 THR A CA 1
ATOM 762 C C . THR A 1 96 ? 19.424 10.944 -22.893 1.00 46.56 96 THR A C 1
ATOM 764 O O . THR A 1 96 ? 18.537 11.632 -23.387 1.00 46.56 96 THR A O 1
ATOM 767 N N . CYS A 1 97 ? 19.191 10.098 -21.883 1.00 46.31 97 CYS A N 1
ATOM 768 C CA . CYS A 1 97 ? 17.857 9.765 -21.361 1.00 46.31 97 CYS A CA 1
ATOM 769 C C . CYS A 1 97 ? 17.481 10.557 -20.097 1.00 46.31 97 CYS A C 1
ATOM 771 O O . CYS A 1 97 ? 16.361 10.432 -19.605 1.00 46.31 97 CYS A O 1
ATOM 773 N N . TYR A 1 98 ? 18.415 11.346 -19.557 1.00 50.06 98 TYR A N 1
ATOM 774 C CA . TYR A 1 98 ? 18.159 12.267 -18.454 1.00 50.06 98 TYR A CA 1
ATOM 775 C C . TYR A 1 98 ? 17.697 13.608 -19.015 1.00 50.06 98 TYR A C 1
ATOM 777 O O . TYR A 1 98 ? 18.460 14.310 -19.683 1.00 50.06 98 TYR A O 1
ATOM 785 N N . SER A 1 99 ? 16.455 13.987 -18.719 1.00 46.72 99 SER A N 1
ATOM 786 C CA . SER A 1 99 ? 15.997 15.351 -18.974 1.00 46.72 99 SER A CA 1
ATOM 787 C C . SER A 1 99 ? 16.886 16.336 -18.196 1.00 46.72 99 SER A C 1
ATOM 789 O O . SER A 1 99 ? 17.127 16.113 -17.004 1.00 46.72 99 SER A O 1
ATOM 791 N N . PRO A 1 100 ? 17.345 17.451 -18.804 1.00 48.91 100 PRO A N 1
ATOM 792 C CA . PRO A 1 100 ? 18.169 18.454 -18.121 1.00 48.91 100 PRO A CA 1
ATOM 793 C C . PRO A 1 100 ? 17.475 19.085 -16.903 1.00 48.91 100 PRO A C 1
ATOM 795 O O . PRO A 1 100 ? 18.122 19.766 -16.111 1.00 48.91 100 PRO A O 1
ATOM 798 N N . LEU A 1 101 ? 16.169 18.850 -16.736 1.00 48.00 101 LEU A N 1
ATOM 799 C CA . LEU A 1 101 ? 15.374 19.359 -15.628 1.00 48.00 101 LEU A CA 1
ATOM 800 C C . LEU A 1 101 ? 15.355 18.420 -14.408 1.00 48.00 101 LEU A C 1
ATOM 802 O O . LEU A 1 101 ? 15.194 18.924 -13.297 1.00 48.00 101 LEU A O 1
ATOM 806 N N . GLN A 1 102 ? 15.527 17.094 -14.568 1.00 49.75 102 GLN A N 1
ATOM 807 C CA . GLN A 1 102 ? 15.457 16.126 -13.456 1.00 49.75 102 GLN A CA 1
ATOM 808 C C . GLN A 1 102 ? 16.313 14.857 -13.698 1.00 49.75 102 GLN A C 1
ATOM 810 O O . GLN A 1 102 ? 15.951 14.023 -14.527 1.00 49.75 102 GLN A O 1
ATOM 815 N N . PRO A 1 103 ? 17.400 14.623 -12.929 1.00 50.06 103 PRO A N 1
ATOM 816 C CA . PRO A 1 103 ? 18.315 13.482 -13.118 1.00 50.06 103 PRO A CA 1
ATOM 817 C C . PRO A 1 103 ? 17.746 12.120 -12.676 1.00 50.06 103 PRO A C 1
ATOM 819 O O . PRO A 1 103 ? 18.437 11.108 -12.732 1.00 50.06 103 PRO A O 1
ATOM 822 N N . TYR A 1 104 ? 16.508 12.089 -12.188 1.00 56.09 104 TYR A N 1
ATOM 823 C CA . TYR A 1 104 ? 15.817 10.893 -11.700 1.00 56.09 104 TYR A CA 1
ATOM 824 C C . TYR A 1 104 ? 14.694 10.427 -12.633 1.00 56.09 104 TYR A C 1
ATOM 826 O O . TYR A 1 104 ? 14.090 9.390 -12.370 1.00 56.09 104 TYR A O 1
ATOM 834 N N . LEU A 1 105 ? 14.418 11.170 -13.708 1.00 58.84 105 LEU A N 1
ATOM 835 C CA . LEU A 1 105 ? 13.430 10.790 -14.708 1.00 58.84 105 LEU A CA 1
ATOM 836 C C . LEU A 1 105 ? 14.143 10.102 -15.873 1.00 58.84 105 LEU A C 1
ATOM 838 O O . LEU A 1 105 ? 14.974 10.713 -16.544 1.00 58.84 105 LEU A O 1
ATOM 842 N N . ILE A 1 106 ? 13.836 8.822 -16.072 1.00 67.50 106 ILE A N 1
ATOM 843 C CA . ILE A 1 106 ? 14.337 8.034 -17.194 1.00 67.50 106 ILE A CA 1
ATOM 844 C C . ILE A 1 106 ? 13.342 8.183 -18.343 1.00 67.50 106 ILE A C 1
ATOM 846 O O . ILE A 1 106 ? 12.180 7.805 -18.208 1.00 67.50 106 ILE A O 1
ATOM 850 N N . THR A 1 107 ? 13.790 8.736 -19.466 1.00 67.94 107 THR A N 1
ATOM 851 C CA . THR A 1 107 ? 12.960 8.869 -20.668 1.00 67.94 107 THR A CA 1
ATOM 852 C C . THR A 1 107 ? 13.300 7.758 -21.668 1.00 67.94 107 THR A C 1
ATOM 854 O O . THR A 1 107 ? 14.486 7.524 -21.915 1.00 67.94 107 THR A O 1
ATOM 857 N N . PRO A 1 108 ? 12.303 7.063 -22.249 1.00 72.00 108 PRO A N 1
ATOM 858 C CA . PRO A 1 108 ? 12.538 6.116 -23.335 1.00 72.00 108 PRO A CA 1
ATOM 859 C C . PRO A 1 108 ? 13.295 6.754 -24.507 1.00 72.00 108 PRO A C 1
ATOM 861 O O . PRO A 1 108 ? 13.119 7.933 -24.821 1.00 72.00 108 PRO A O 1
ATOM 864 N N . VAL A 1 109 ? 14.123 5.962 -25.189 1.00 75.12 109 VAL A N 1
ATOM 865 C CA . VAL A 1 109 ? 14.829 6.404 -26.398 1.00 75.12 109 VAL A CA 1
ATOM 866 C C . VAL A 1 109 ? 13.833 6.531 -27.552 1.00 75.12 109 VAL A C 1
ATOM 868 O O . VAL A 1 109 ? 13.000 5.653 -27.758 1.00 75.12 109 VAL A O 1
ATOM 871 N N . ARG A 1 110 ? 13.913 7.612 -28.330 1.00 73.19 110 ARG A N 1
ATOM 872 C CA . ARG A 1 110 ? 13.001 7.859 -29.458 1.00 73.19 110 ARG A CA 1
ATOM 873 C C . ARG A 1 110 ? 13.395 7.029 -30.683 1.00 73.19 110 ARG A C 1
ATOM 875 O O . ARG A 1 110 ? 14.566 7.035 -31.052 1.00 73.19 110 ARG A O 1
ATOM 882 N N . ASN A 1 111 ? 12.416 6.377 -31.319 1.00 73.06 111 ASN A N 1
ATOM 883 C CA . ASN A 1 111 ? 12.555 5.602 -32.564 1.00 73.06 111 ASN A CA 1
ATOM 884 C C . ASN A 1 111 ? 13.827 4.730 -32.641 1.00 73.06 111 ASN A C 1
ATOM 886 O O . ASN A 1 111 ? 14.602 4.866 -33.594 1.00 73.06 111 ASN A O 1
ATOM 890 N N . PRO A 1 112 ? 14.087 3.856 -31.650 1.00 78.88 112 PRO A N 1
ATOM 891 C CA . PRO A 1 112 ? 15.235 2.970 -31.725 1.00 78.88 112 PRO A CA 1
ATOM 892 C C . PRO A 1 112 ? 15.014 1.953 -32.847 1.00 78.88 112 PRO A C 1
ATOM 894 O O . PRO A 1 112 ? 13.929 1.383 -32.964 1.00 78.88 112 PRO A O 1
ATOM 897 N N . ALA A 1 113 ? 16.040 1.707 -33.662 1.00 80.12 113 ALA A N 1
ATOM 898 C CA . ALA A 1 113 ? 15.978 0.628 -34.641 1.00 80.12 113 ALA A CA 1
ATOM 899 C C . ALA A 1 113 ? 15.837 -0.728 -33.928 1.00 80.12 113 ALA A C 1
ATOM 901 O O . ALA A 1 113 ? 16.328 -0.903 -32.807 1.00 80.12 113 ALA A O 1
ATOM 902 N N . ASP A 1 114 ? 15.169 -1.683 -34.569 1.00 81.19 114 ASP A N 1
ATOM 903 C CA . ASP A 1 114 ? 14.934 -3.001 -33.981 1.00 81.19 114 ASP A CA 1
ATOM 904 C C . ASP A 1 114 ? 16.250 -3.701 -33.612 1.00 81.19 114 ASP A C 1
ATOM 906 O O . ASP A 1 114 ? 17.271 -3.557 -34.284 1.00 81.19 114 ASP A O 1
ATOM 910 N N . ASP A 1 115 ? 16.223 -4.430 -32.493 1.00 81.25 115 ASP A N 1
ATOM 911 C CA . ASP A 1 115 ? 17.366 -5.150 -31.903 1.00 81.25 115 ASP A CA 1
ATOM 912 C C . ASP A 1 115 ? 18.608 -4.293 -31.561 1.00 81.25 115 ASP A C 1
ATOM 914 O O . ASP A 1 115 ? 19.704 -4.788 -31.271 1.00 81.25 115 ASP A O 1
ATOM 918 N N . THR A 1 116 ? 18.446 -2.973 -31.494 1.00 82.88 116 THR A N 1
ATOM 919 C CA . THR A 1 116 ? 19.469 -2.101 -30.909 1.00 82.88 116 THR A CA 1
ATOM 920 C C . THR A 1 116 ? 19.487 -2.201 -29.375 1.00 82.88 116 THR A C 1
ATOM 922 O O . THR A 1 116 ? 18.477 -2.551 -28.747 1.00 82.88 116 THR A O 1
ATOM 925 N N . PRO A 1 117 ? 20.622 -1.898 -28.716 1.00 76.25 117 PRO A N 1
ATOM 926 C CA . PRO A 1 117 ? 20.673 -1.734 -27.262 1.00 76.25 117 PRO A CA 1
ATOM 927 C C . PRO A 1 117 ? 19.607 -0.773 -26.711 1.00 76.25 117 PRO A C 1
ATOM 929 O O . PRO A 1 117 ? 19.054 -1.022 -25.642 1.00 76.25 117 PRO A O 1
ATOM 932 N N . GLU A 1 118 ? 19.288 0.282 -27.458 1.00 74.50 118 GLU A N 1
ATOM 933 C CA . GLU A 1 118 ? 18.253 1.275 -27.181 1.00 74.50 118 GLU A CA 1
ATOM 934 C C . GLU A 1 118 ? 16.846 0.658 -27.229 1.00 74.50 118 GLU A C 1
ATOM 936 O O . GLU A 1 118 ? 16.038 0.881 -26.326 1.00 74.50 118 GLU A O 1
ATOM 941 N N . HIS A 1 119 ? 16.559 -0.170 -28.241 1.00 76.50 119 HIS A N 1
ATOM 942 C CA . HIS A 1 119 ? 15.292 -0.898 -28.338 1.00 76.50 119 HIS A CA 1
ATOM 943 C C . HIS A 1 119 ? 15.120 -1.861 -27.158 1.00 76.50 119 HIS A C 1
ATOM 945 O O . HIS A 1 119 ? 14.087 -1.847 -26.485 1.00 76.50 119 HIS A O 1
ATOM 951 N N . ARG A 1 120 ? 16.154 -2.653 -26.836 1.00 76.62 120 ARG A N 1
ATOM 952 C CA . ARG A 1 120 ? 16.129 -3.562 -25.676 1.00 76.62 120 ARG A CA 1
ATOM 953 C C . ARG A 1 120 ? 15.945 -2.812 -24.359 1.00 76.62 120 ARG A C 1
ATOM 955 O O . ARG A 1 120 ? 15.218 -3.285 -23.485 1.00 76.62 120 ARG A O 1
ATOM 962 N N . PHE A 1 121 ? 16.562 -1.639 -24.228 1.00 78.12 121 PHE A N 1
ATOM 963 C CA . PHE A 1 121 ? 16.354 -0.758 -23.086 1.00 78.12 121 PHE A CA 1
ATOM 964 C C . PHE A 1 121 ? 14.887 -0.315 -22.977 1.00 78.12 121 PHE A C 1
ATOM 966 O O . PHE A 1 121 ? 14.292 -0.484 -21.915 1.00 78.12 121 PHE A O 1
ATOM 973 N N . ASN A 1 122 ? 14.274 0.170 -24.059 1.00 80.38 122 ASN A N 1
ATOM 974 C CA . ASN A 1 122 ? 12.869 0.584 -24.052 1.00 80.38 122 ASN A CA 1
ATOM 975 C C . ASN A 1 122 ? 11.913 -0.565 -23.705 1.00 80.38 122 ASN A C 1
ATOM 977 O O . ASN A 1 122 ? 10.970 -0.362 -22.940 1.00 80.38 122 ASN A O 1
ATOM 981 N N . VAL A 1 123 ? 12.161 -1.774 -24.223 1.00 78.19 123 VAL A N 1
ATOM 982 C CA . VAL A 1 123 ? 11.387 -2.980 -23.877 1.00 78.19 123 VAL A CA 1
ATOM 983 C C . VAL A 1 123 ? 11.488 -3.275 -22.379 1.00 78.19 123 VAL A C 1
ATOM 985 O O . VAL A 1 123 ? 10.467 -3.473 -21.716 1.00 78.19 123 VAL A O 1
ATOM 988 N N . ALA A 1 124 ? 12.701 -3.259 -21.822 1.00 78.38 124 ALA A N 1
ATOM 989 C CA . ALA A 1 124 ? 12.921 -3.471 -20.394 1.00 78.38 124 ALA A CA 1
ATOM 990 C C . ALA A 1 124 ? 12.276 -2.364 -19.540 1.00 78.38 124 ALA A C 1
ATOM 992 O O . ALA A 1 124 ? 11.613 -2.662 -18.546 1.00 78.38 124 ALA A O 1
ATOM 993 N N . HIS A 1 125 ? 12.405 -1.101 -19.956 1.00 76.62 125 HIS A N 1
ATOM 994 C CA . HIS A 1 125 ? 11.805 0.054 -19.292 1.00 76.62 125 HIS A CA 1
ATOM 995 C C . HIS A 1 125 ? 10.274 -0.032 -19.278 1.00 76.62 125 HIS A C 1
ATOM 997 O O . HIS A 1 125 ? 9.659 0.120 -18.224 1.00 76.62 125 HIS A O 1
ATOM 1003 N N . ARG A 1 126 ? 9.650 -0.350 -20.421 1.00 78.75 126 ARG A N 1
ATOM 1004 C CA . ARG A 1 126 ? 8.196 -0.546 -20.538 1.00 78.75 126 ARG A CA 1
ATOM 1005 C C . ARG A 1 126 ? 7.709 -1.689 -19.651 1.00 78.75 126 ARG A C 1
ATOM 1007 O O . ARG A 1 126 ? 6.708 -1.537 -18.960 1.00 78.75 126 ARG A O 1
ATOM 1014 N N . SER A 1 127 ? 8.427 -2.811 -19.639 1.00 77.06 127 SER A N 1
ATOM 1015 C CA . SER A 1 127 ? 8.109 -3.956 -18.779 1.00 77.06 127 SER A CA 1
ATOM 1016 C C . SER A 1 127 ? 8.168 -3.585 -17.290 1.00 77.06 127 SER A C 1
ATOM 1018 O O . SER A 1 127 ? 7.233 -3.862 -16.535 1.00 77.06 127 SER A O 1
ATOM 1020 N N . ALA A 1 128 ? 9.222 -2.877 -16.873 1.00 78.31 128 ALA A N 1
ATOM 1021 C CA . ALA A 1 128 ? 9.366 -2.396 -15.502 1.00 78.31 128 ALA A CA 1
ATOM 1022 C C . ALA A 1 128 ? 8.253 -1.403 -15.120 1.00 78.31 128 ALA A C 1
ATOM 1024 O O . ALA A 1 128 ? 7.633 -1.563 -14.067 1.00 78.31 128 ALA A O 1
ATOM 1025 N N . ARG A 1 129 ? 7.954 -0.427 -15.990 1.00 80.31 129 ARG A N 1
ATOM 1026 C CA . ARG A 1 129 ? 6.868 0.547 -15.797 1.00 80.31 129 ARG A CA 1
ATOM 1027 C C . ARG A 1 129 ? 5.517 -0.154 -15.651 1.00 80.31 129 ARG A C 1
ATOM 1029 O O . ARG A 1 129 ? 4.832 0.075 -14.661 1.00 80.31 129 ARG A O 1
ATOM 1036 N N . SER A 1 130 ? 5.198 -1.089 -16.546 1.00 81.69 130 SER A N 1
ATOM 1037 C CA . SER A 1 130 ? 3.952 -1.866 -16.499 1.00 81.69 130 SER A CA 1
ATOM 1038 C C . SER A 1 130 ? 3.804 -2.658 -15.194 1.00 81.69 130 SER A C 1
ATOM 1040 O O . SER A 1 130 ? 2.729 -2.687 -14.593 1.00 81.69 130 SER A O 1
ATOM 1042 N N . CYS A 1 131 ? 4.893 -3.253 -14.694 1.00 81.62 131 CYS A N 1
ATOM 1043 C CA . CYS A 1 131 ? 4.900 -3.941 -13.403 1.00 81.62 131 CYS A CA 1
ATOM 1044 C C . CYS A 1 131 ? 4.584 -2.984 -12.236 1.00 81.62 131 CYS A C 1
ATOM 1046 O O . CYS A 1 131 ? 3.763 -3.301 -11.369 1.00 81.62 131 CYS A O 1
ATOM 1048 N N . VAL A 1 132 ? 5.196 -1.795 -12.230 1.00 82.06 132 VAL A N 1
ATOM 1049 C CA . VAL A 1 132 ? 4.969 -0.764 -11.205 1.00 82.06 132 VAL A CA 1
ATOM 1050 C C . VAL A 1 132 ? 3.539 -0.227 -11.263 1.00 82.06 132 VAL A C 1
ATOM 1052 O O . VAL A 1 132 ? 2.865 -0.188 -10.233 1.00 82.06 132 VAL A O 1
ATOM 1055 N N . GLU A 1 133 ? 3.043 0.132 -12.444 1.00 84.62 133 GLU A N 1
ATOM 1056 C CA . GLU A 1 133 ? 1.677 0.632 -12.643 1.00 84.62 133 GLU A CA 1
ATOM 1057 C C . GLU A 1 133 ? 0.636 -0.395 -12.210 1.00 84.62 133 GLU A C 1
ATOM 1059 O O . GLU A 1 133 ? -0.301 -0.065 -11.482 1.00 84.62 133 GLU A O 1
ATOM 1064 N N . ARG A 1 134 ? 0.837 -1.668 -12.568 1.00 85.88 134 ARG A N 1
ATOM 1065 C CA . ARG A 1 134 ? -0.028 -2.764 -12.129 1.00 85.88 134 ARG A CA 1
ATOM 1066 C C . ARG A 1 134 ? -0.024 -2.914 -10.610 1.00 85.88 134 ARG A C 1
ATOM 1068 O O . ARG A 1 134 ? -1.086 -3.075 -10.010 1.00 85.88 134 ARG A O 1
ATOM 1075 N N . CYS A 1 135 ? 1.145 -2.839 -9.971 1.00 88.19 135 CYS A N 1
ATOM 1076 C CA . CYS A 1 135 ? 1.263 -2.874 -8.511 1.00 88.19 135 CYS A CA 1
ATOM 1077 C C . CYS A 1 135 ? 0.479 -1.722 -7.857 1.00 88.19 135 CYS A C 1
ATOM 1079 O O . CYS A 1 135 ? -0.306 -1.939 -6.929 1.00 88.19 135 CYS A O 1
ATOM 1081 N N . ILE A 1 136 ? 0.622 -0.506 -8.389 1.00 87.19 136 ILE A N 1
ATOM 1082 C CA . ILE A 1 136 ? -0.122 0.672 -7.931 1.00 87.19 136 ILE A CA 1
ATOM 1083 C C . ILE A 1 136 ? -1.632 0.476 -8.135 1.00 87.19 136 ILE A C 1
ATOM 1085 O O . ILE A 1 136 ? -2.404 0.750 -7.213 1.00 87.19 136 ILE A O 1
ATOM 1089 N N . GLY A 1 137 ? -2.059 -0.042 -9.289 1.00 88.31 137 GLY A N 1
ATOM 1090 C CA . GLY A 1 137 ? -3.459 -0.345 -9.592 1.00 88.31 137 GLY A CA 1
ATOM 1091 C C . GLY A 1 137 ? -4.065 -1.344 -8.604 1.00 88.31 137 GLY A C 1
ATOM 1092 O O . GLY A 1 137 ? -5.134 -1.097 -8.050 1.00 88.31 137 GLY A O 1
ATOM 1093 N N . VAL A 1 138 ? -3.343 -2.421 -8.277 1.00 91.25 138 VAL A N 1
ATOM 1094 C CA . VAL A 1 138 ? -3.757 -3.408 -7.262 1.00 91.25 138 VAL A CA 1
ATOM 1095 C C . VAL A 1 138 ? -3.946 -2.758 -5.891 1.00 91.25 138 VAL A C 1
ATOM 1097 O O . VAL A 1 138 ? -4.934 -3.034 -5.202 1.00 91.25 138 VAL A O 1
ATOM 1100 N N . LEU A 1 139 ? -3.016 -1.891 -5.481 1.00 91.50 139 LEU A N 1
ATOM 1101 C CA . LEU A 1 139 ? -3.116 -1.178 -4.209 1.00 91.50 139 LEU A CA 1
ATOM 1102 C C . LEU A 1 139 ? -4.295 -0.199 -4.197 1.00 91.50 139 LEU A C 1
ATOM 1104 O O . LEU A 1 139 ? -5.036 -0.187 -3.217 1.00 91.50 139 LEU A O 1
ATOM 1108 N N . LYS A 1 140 ? -4.516 0.569 -5.271 1.00 87.94 140 LYS A N 1
ATOM 1109 C CA . LYS A 1 140 ? -5.651 1.502 -5.404 1.00 87.94 140 LYS A CA 1
ATOM 1110 C C . LYS A 1 140 ? -7.002 0.773 -5.418 1.00 87.94 140 LYS A C 1
ATOM 1112 O O . LYS A 1 140 ? -7.922 1.201 -4.721 1.00 87.94 140 LYS A O 1
ATOM 1117 N N . ALA A 1 141 ? -7.103 -0.350 -6.134 1.00 88.88 141 ALA A N 1
ATOM 1118 C CA . ALA A 1 141 ? -8.315 -1.172 -6.201 1.00 88.88 141 ALA A CA 1
ATOM 1119 C C . ALA A 1 141 ? -8.685 -1.739 -4.824 1.00 88.88 141 ALA A C 1
ATOM 1121 O O . ALA A 1 141 ? -9.835 -1.663 -4.384 1.00 88.88 141 ALA A O 1
ATOM 1122 N N . ARG A 1 142 ? -7.683 -2.258 -4.101 1.00 90.81 142 ARG A N 1
ATOM 1123 C CA . ARG A 1 142 ? -7.865 -2.856 -2.773 1.00 90.81 142 ARG A CA 1
ATOM 1124 C C . ARG A 1 142 ? -8.057 -1.814 -1.667 1.00 90.81 142 ARG A C 1
ATOM 1126 O O . ARG A 1 142 ? -8.827 -2.049 -0.735 1.00 90.81 142 ARG A O 1
ATOM 1133 N N . PHE A 1 143 ? -7.356 -0.686 -1.748 1.00 90.44 143 PHE A N 1
ATOM 1134 C CA . PHE A 1 143 ? -7.345 0.362 -0.732 1.00 90.44 143 PHE A CA 1
ATOM 1135 C C . PHE A 1 143 ? -7.724 1.705 -1.345 1.00 90.44 143 PHE A C 1
ATOM 1137 O O . PHE A 1 143 ? -6.887 2.500 -1.778 1.00 90.44 143 PHE A O 1
ATOM 1144 N N . ARG A 1 144 ? -9.025 1.998 -1.306 1.00 85.81 144 ARG A N 1
ATOM 1145 C CA . ARG A 1 144 ? -9.610 3.224 -1.864 1.00 85.81 144 ARG A CA 1
ATOM 1146 C C . ARG A 1 144 ? -9.129 4.501 -1.163 1.00 85.81 144 ARG A C 1
ATOM 1148 O O . ARG A 1 144 ? -9.482 5.596 -1.597 1.00 85.81 144 ARG A O 1
ATOM 1155 N N . CYS A 1 145 ? -8.359 4.401 -0.073 1.00 83.19 145 CYS A N 1
ATOM 1156 C CA . CYS A 1 145 ? -7.677 5.546 0.537 1.00 83.19 145 CYS A CA 1
ATOM 1157 C C . CYS A 1 145 ? -6.507 6.079 -0.308 1.00 83.19 145 CYS A C 1
ATOM 1159 O O . CYS A 1 145 ? -6.087 7.204 -0.068 1.00 83.19 145 CYS A O 1
ATOM 1161 N N . LEU A 1 146 ? -6.018 5.319 -1.296 1.00 84.19 146 LEU A N 1
ATOM 1162 C CA . LEU A 1 146 ? -4.916 5.710 -2.186 1.00 84.19 146 LEU A CA 1
ATOM 1163 C C . LEU A 1 146 ? -5.376 6.380 -3.498 1.00 84.19 146 LEU A C 1
ATOM 1165 O O . LEU A 1 146 ? -4.541 6.750 -4.318 1.00 84.19 146 LEU A O 1
ATOM 1169 N N . ILE A 1 147 ? -6.687 6.523 -3.723 1.00 80.06 147 ILE A N 1
ATOM 1170 C CA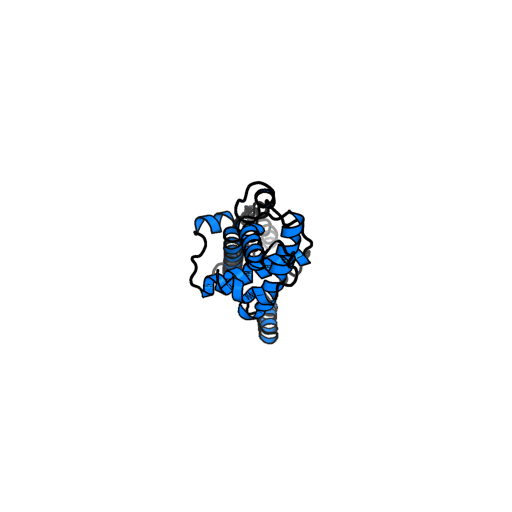 . ILE A 1 147 ? -7.246 7.085 -4.964 1.00 80.06 147 ILE A CA 1
ATOM 1171 C C . ILE A 1 147 ? -7.237 8.625 -4.937 1.00 80.06 147 ILE A C 1
ATOM 1173 O O . ILE A 1 147 ? -7.571 9.248 -3.928 1.00 80.06 147 ILE A O 1
ATOM 1177 N N . GLN A 1 148 ? -6.895 9.230 -6.079 1.00 60.97 148 GLN A N 1
ATOM 1178 C CA . GLN A 1 148 ? -6.672 10.668 -6.285 1.00 60.97 148 GLN A CA 1
ATOM 1179 C C . GLN A 1 148 ? -7.917 11.546 -6.100 1.00 60.97 148 GLN A C 1
ATOM 1181 O O . GLN A 1 148 ? -7.811 12.626 -5.531 1.00 60.97 148 GLN A O 1
ATOM 1186 N N . GLU A 1 149 ? -9.124 11.078 -6.431 1.00 57.12 149 GLU A N 1
ATOM 1187 C CA . GLU A 1 149 ? -10.372 11.808 -6.111 1.00 57.12 149 GLU A CA 1
ATOM 1188 C C . GLU A 1 149 ? -10.556 12.057 -4.604 1.00 57.12 149 GLU A C 1
ATOM 1190 O O . GLU A 1 149 ? -11.391 12.851 -4.167 1.00 57.12 149 GLU A O 1
ATOM 1195 N N . ARG A 1 150 ? -9.763 11.363 -3.787 1.00 54.19 150 ARG A N 1
ATOM 1196 C CA . ARG A 1 150 ? -9.741 11.476 -2.339 1.00 54.19 150 ARG A CA 1
ATOM 1197 C C . ARG A 1 150 ? -8.322 11.663 -1.836 1.00 54.19 150 ARG A C 1
ATOM 1199 O O . ARG A 1 150 ? -8.035 11.129 -0.762 1.00 54.19 150 ARG A O 1
ATOM 1206 N N . VAL A 1 151 ? -7.475 12.405 -2.588 1.00 50.91 151 VAL A N 1
ATOM 1207 C CA . VAL A 1 151 ? -6.100 12.749 -2.180 1.00 50.91 151 VAL A CA 1
ATOM 1208 C C . VAL A 1 151 ? -6.145 13.016 -0.693 1.00 50.91 151 VAL A C 1
ATOM 1210 O O . VAL A 1 151 ? -6.766 13.968 -0.208 1.00 50.91 151 VAL A O 1
ATOM 1213 N N . LEU A 1 152 ? -5.518 12.096 0.022 1.00 54.81 152 LEU A N 1
ATOM 1214 C CA . LEU A 1 152 ? -5.152 12.231 1.402 1.00 54.81 152 LEU A CA 1
ATOM 1215 C C . LEU A 1 152 ? -4.455 13.596 1.492 1.00 54.81 152 LEU A C 1
ATOM 1217 O O . LEU A 1 152 ? -3.290 13.694 1.127 1.00 54.81 152 LEU A O 1
ATOM 1221 N N . LYS A 1 153 ? -5.166 14.658 1.920 1.00 64.94 153 LYS A N 1
ATOM 1222 C CA . LYS A 1 153 ? -4.616 16.008 2.180 1.00 64.94 153 LYS A CA 1
ATOM 1223 C C . LYS A 1 153 ? -3.714 15.963 3.416 1.00 64.94 153 LYS A C 1
ATOM 1225 O O . LYS A 1 153 ? -3.879 16.703 4.380 1.00 64.94 153 LYS A O 1
ATOM 1230 N N . TYR A 1 154 ? -2.824 14.989 3.423 1.00 71.19 154 TYR A N 1
ATOM 1231 C CA . TYR A 1 154 ? -1.925 14.639 4.482 1.00 71.19 154 TYR A CA 1
ATOM 1232 C C . TYR A 1 154 ? -0.521 15.027 4.037 1.00 71.19 154 TYR A C 1
ATOM 1234 O O . TYR A 1 154 ? -0.187 14.889 2.859 1.00 71.19 154 TYR A O 1
ATOM 1242 N N . PRO A 1 155 ? 0.321 15.492 4.970 1.00 79.12 155 PRO A N 1
ATOM 1243 C CA . PRO A 1 155 ? 1.722 15.741 4.677 1.00 79.12 155 PRO A CA 1
ATOM 1244 C C . PRO A 1 155 ? 2.393 14.496 4.071 1.00 79.12 155 PRO A C 1
ATOM 1246 O O . PRO A 1 155 ? 2.016 13.380 4.452 1.00 79.12 155 PRO A O 1
ATOM 1249 N N . PRO A 1 156 ? 3.425 14.650 3.219 1.00 81.75 156 PRO A N 1
ATOM 1250 C CA . PRO A 1 156 ? 4.099 13.531 2.551 1.00 81.75 156 PRO A CA 1
ATOM 1251 C C . PRO A 1 156 ? 4.519 12.401 3.498 1.00 81.75 156 PRO A C 1
ATOM 1253 O O . PRO A 1 156 ? 4.332 11.229 3.190 1.00 81.75 156 PRO A O 1
ATOM 1256 N N . VAL A 1 157 ? 4.995 12.745 4.699 1.00 84.44 157 VAL A N 1
ATOM 1257 C CA . VAL A 1 157 ? 5.369 11.775 5.744 1.00 84.44 157 VAL A CA 1
ATOM 1258 C C . VAL A 1 157 ? 4.190 10.876 6.135 1.00 84.44 157 VAL A C 1
ATOM 1260 O O . VAL A 1 157 ? 4.332 9.659 6.251 1.00 84.44 157 VAL A O 1
ATOM 1263 N N . LYS A 1 158 ? 2.999 11.460 6.303 1.00 80.50 158 LYS A N 1
ATOM 1264 C CA . LYS A 1 158 ? 1.787 10.732 6.693 1.00 80.50 158 LYS A CA 1
ATOM 1265 C C . LYS A 1 158 ? 1.156 9.988 5.513 1.00 80.50 158 LYS A C 1
ATOM 1267 O O . LYS A 1 158 ? 0.643 8.890 5.702 1.00 80.50 158 LYS A O 1
ATOM 1272 N N . ALA A 1 159 ? 1.252 10.522 4.297 1.00 84.06 159 ALA A N 1
ATOM 1273 C CA . ALA A 1 159 ? 0.876 9.787 3.090 1.00 84.06 159 ALA A CA 1
ATOM 1274 C C . ALA A 1 159 ? 1.756 8.537 2.897 1.00 84.06 159 ALA A C 1
ATOM 1276 O O . ALA A 1 159 ? 1.237 7.439 2.704 1.00 84.06 159 ALA A O 1
ATOM 1277 N N . GLY A 1 160 ? 3.077 8.675 3.060 1.00 87.69 160 GLY A N 1
ATOM 1278 C CA . GLY A 1 160 ? 4.026 7.561 3.006 1.00 87.69 160 GLY A CA 1
ATOM 1279 C C . GLY A 1 160 ? 3.746 6.487 4.059 1.00 87.69 160 GLY A C 1
ATOM 1280 O O . GLY A 1 160 ? 3.868 5.298 3.773 1.00 87.69 160 GLY A O 1
ATOM 1281 N N . SER A 1 161 ? 3.301 6.890 5.253 1.00 88.00 161 SER A N 1
ATOM 1282 C CA . SER A 1 161 ? 2.838 5.960 6.290 1.00 88.00 161 SER A CA 1
ATOM 1283 C C . SER A 1 161 ? 1.675 5.083 5.810 1.00 88.00 161 SER A C 1
ATOM 1285 O O . SER A 1 161 ? 1.706 3.859 5.938 1.00 88.00 161 SER A O 1
ATOM 1287 N N . PHE A 1 162 ? 0.671 5.678 5.163 1.00 87.38 162 PHE A N 1
ATOM 1288 C CA . PHE A 1 162 ? -0.481 4.923 4.666 1.00 87.38 162 PHE A CA 1
ATOM 1289 C C . PHE A 1 162 ? -0.128 4.030 3.481 1.00 87.38 162 PHE A C 1
ATOM 1291 O O . PHE A 1 162 ? -0.616 2.903 3.421 1.00 87.38 162 PHE A O 1
ATOM 1298 N N . ILE A 1 163 ? 0.754 4.483 2.587 1.00 89.69 163 ILE A N 1
ATOM 1299 C CA . ILE A 1 163 ? 1.266 3.660 1.483 1.00 89.69 163 ILE A CA 1
ATOM 1300 C C . ILE A 1 163 ? 1.974 2.418 2.039 1.00 89.69 163 ILE A C 1
ATOM 1302 O O . ILE A 1 163 ? 1.642 1.300 1.641 1.00 89.69 163 ILE A O 1
ATOM 1306 N N . LYS A 1 164 ? 2.876 2.589 3.018 1.00 91.00 164 LYS A N 1
ATOM 1307 C CA . LYS A 1 164 ? 3.551 1.471 3.698 1.00 91.00 164 LYS A CA 1
ATOM 1308 C C . LYS A 1 164 ? 2.551 0.522 4.352 1.00 91.00 164 LYS A C 1
ATOM 1310 O O . LYS A 1 164 ? 2.621 -0.683 4.128 1.00 91.00 164 LYS A O 1
ATOM 1315 N N . ALA A 1 165 ? 1.591 1.052 5.111 1.00 92.00 165 ALA A N 1
ATOM 1316 C CA . ALA A 1 165 ? 0.575 0.235 5.767 1.00 92.00 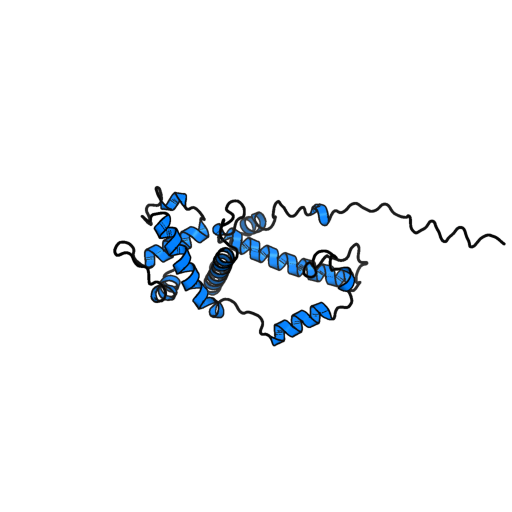165 ALA A CA 1
ATOM 1317 C C . ALA A 1 165 ? -0.268 -0.566 4.756 1.00 92.00 165 ALA A C 1
ATOM 1319 O O . ALA A 1 165 ? -0.528 -1.748 4.976 1.00 92.00 165 ALA A O 1
ATOM 1320 N N . CYS A 1 166 ? -0.652 0.038 3.627 1.00 92.31 166 CYS A N 1
ATOM 1321 C CA . CYS A 1 166 ? -1.385 -0.643 2.559 1.00 92.31 166 CYS A CA 1
ATOM 1322 C C . CYS A 1 166 ? -0.549 -1.750 1.904 1.00 92.31 166 CYS A C 1
ATOM 1324 O O . CYS A 1 166 ? -1.064 -2.845 1.691 1.00 92.31 166 CYS A O 1
ATOM 1326 N N . ALA A 1 167 ? 0.736 -1.507 1.637 1.00 92.81 167 ALA A N 1
ATOM 1327 C CA . ALA A 1 167 ? 1.640 -2.513 1.080 1.00 92.81 167 ALA A CA 1
ATOM 1328 C C . ALA A 1 167 ? 1.849 -3.701 2.039 1.00 92.81 167 ALA A C 1
ATOM 1330 O O . ALA A 1 167 ? 1.713 -4.856 1.636 1.00 92.81 167 ALA A O 1
ATOM 1331 N N . ILE A 1 168 ? 2.072 -3.434 3.331 1.00 92.81 168 ILE A N 1
ATOM 1332 C CA . ILE A 1 168 ? 2.182 -4.475 4.366 1.00 92.81 168 ILE A CA 1
ATOM 1333 C C . ILE A 1 168 ? 0.891 -5.294 4.441 1.00 92.81 168 ILE A C 1
ATOM 1335 O O . ILE A 1 168 ? 0.925 -6.523 4.419 1.00 92.81 168 ILE A O 1
ATOM 1339 N N . LEU A 1 169 ? -0.268 -4.627 4.484 1.00 92.19 169 LEU A N 1
ATOM 1340 C CA . LEU A 1 169 ? -1.562 -5.305 4.507 1.00 92.19 169 LEU A CA 1
ATOM 1341 C C . LEU A 1 169 ? -1.803 -6.118 3.232 1.00 92.19 169 LEU A C 1
ATOM 1343 O O . LEU A 1 169 ? -2.346 -7.217 3.315 1.00 92.19 169 LEU A O 1
ATOM 1347 N N . HIS A 1 170 ? -1.406 -5.613 2.062 1.00 93.25 170 HIS A N 1
ATOM 1348 C CA . HIS A 1 170 ? -1.488 -6.357 0.809 1.00 93.25 170 HIS A CA 1
ATOM 1349 C C . HIS A 1 170 ? -0.699 -7.666 0.901 1.00 93.25 170 HIS A C 1
ATOM 1351 O O . HIS A 1 170 ? -1.277 -8.733 0.689 1.00 93.25 170 HIS A O 1
ATOM 1357 N N . ASN A 1 171 ? 0.567 -7.596 1.309 1.00 92.31 171 ASN A N 1
ATOM 1358 C CA . ASN A 1 171 ? 1.441 -8.762 1.432 1.00 92.31 171 ASN A CA 1
ATOM 1359 C C . ASN A 1 171 ? 0.949 -9.732 2.517 1.00 92.31 171 ASN A C 1
ATOM 1361 O O . ASN A 1 171 ? 0.933 -10.943 2.305 1.00 92.31 171 ASN A O 1
ATOM 1365 N N . PHE A 1 172 ? 0.425 -9.218 3.634 1.00 89.31 172 PHE A N 1
ATOM 1366 C CA . PHE A 1 172 ? -0.237 -10.023 4.664 1.00 89.31 172 PHE A CA 1
ATOM 1367 C C . PHE A 1 172 ? -1.423 -10.830 4.113 1.00 89.31 172 PHE A C 1
ATOM 1369 O O . PHE A 1 172 ? -1.644 -11.974 4.527 1.00 89.31 172 PHE A O 1
ATOM 1376 N N . MET A 1 173 ? -2.210 -10.231 3.212 1.00 90.25 173 MET A N 1
ATOM 1377 C CA . MET A 1 173 ? -3.346 -10.879 2.553 1.00 90.25 173 MET A CA 1
ATOM 1378 C C . MET A 1 173 ? -2.891 -11.899 1.501 1.00 90.25 173 MET A C 1
ATOM 1380 O O . MET A 1 173 ? -3.462 -12.987 1.441 1.00 90.25 173 MET A O 1
ATOM 1384 N N . VAL A 1 174 ? -1.856 -11.576 0.717 1.00 90.00 174 VAL A N 1
ATOM 1385 C CA . VAL A 1 174 ? -1.253 -12.489 -0.271 1.00 90.00 174 VAL A CA 1
ATOM 1386 C C . VAL A 1 174 ? -0.693 -13.735 0.412 1.00 90.00 174 VAL A C 1
ATOM 1388 O O . VAL A 1 174 ? -1.021 -14.844 0.004 1.00 90.00 174 VAL A O 1
ATOM 1391 N N . ALA A 1 175 ? 0.026 -13.578 1.527 1.00 89.31 175 ALA A N 1
ATOM 1392 C CA . ALA A 1 175 ? 0.538 -14.694 2.331 1.00 89.31 175 ALA A CA 1
ATOM 1393 C C . ALA A 1 175 ? -0.565 -15.628 2.877 1.00 89.31 175 ALA A C 1
ATOM 1395 O O . ALA A 1 175 ? -0.283 -16.729 3.340 1.00 89.31 175 ALA A O 1
ATOM 1396 N N . ARG A 1 176 ? -1.831 -15.192 2.840 1.00 89.62 176 ARG A N 1
ATOM 1397 C CA . ARG A 1 176 ? -3.015 -15.957 3.264 1.00 89.62 176 ARG A CA 1
ATOM 1398 C C . ARG A 1 176 ? -3.886 -16.403 2.095 1.00 89.62 176 ARG A C 1
ATOM 1400 O O . ARG A 1 176 ? -5.020 -16.816 2.323 1.00 89.62 176 ARG A O 1
ATOM 1407 N N . ASN A 1 177 ? -3.372 -16.312 0.869 1.00 90.00 177 ASN A N 1
ATOM 1408 C CA . ASN A 1 177 ? -4.071 -16.686 -0.359 1.00 90.00 177 ASN A CA 1
ATOM 1409 C C . ASN A 1 177 ? -5.423 -15.973 -0.523 1.00 90.00 177 ASN A C 1
ATOM 1411 O O . ASN A 1 177 ? -6.379 -16.543 -1.047 1.00 90.00 177 ASN A O 1
ATOM 1415 N N . LEU A 1 178 ? -5.528 -14.725 -0.049 1.00 89.19 178 LEU A N 1
ATOM 1416 C CA . LEU A 1 178 ? -6.720 -13.921 -0.302 1.00 89.19 178 LEU A CA 1
ATOM 1417 C C . LEU A 1 178 ? -6.706 -13.416 -1.750 1.00 89.19 178 LEU A C 1
ATOM 1419 O O . LEU A 1 178 ? -5.661 -12.948 -2.216 1.00 89.19 178 LEU A O 1
ATOM 1423 N N . PRO A 1 179 ? -7.854 -13.465 -2.448 1.00 90.12 179 PRO A N 1
ATOM 1424 C CA . PRO A 1 179 ? -7.921 -13.147 -3.866 1.00 90.12 179 PRO A CA 1
ATOM 1425 C C . PRO A 1 179 ? -7.487 -11.706 -4.135 1.00 90.12 179 PRO A C 1
ATOM 1427 O O . PRO A 1 179 ? -7.778 -10.781 -3.365 1.00 90.12 179 PRO A O 1
ATOM 1430 N N . LEU A 1 180 ? -6.771 -11.516 -5.242 1.00 89.69 180 LEU A N 1
ATOM 1431 C CA . LEU A 1 180 ? -6.498 -10.189 -5.782 1.00 89.69 180 LEU A CA 1
ATOM 1432 C C . LEU A 1 180 ? -7.809 -9.515 -6.218 1.00 89.69 180 LEU A C 1
ATOM 1434 O O . LEU A 1 180 ? -8.789 -10.214 -6.488 1.00 89.69 180 LEU A O 1
ATOM 1438 N N . PRO A 1 181 ? -7.849 -8.171 -6.261 1.00 90.25 181 PRO A N 1
ATOM 1439 C CA . PRO A 1 181 ? -8.950 -7.474 -6.909 1.00 90.25 181 PRO A CA 1
ATOM 1440 C C . PRO A 1 181 ? -9.142 -7.989 -8.346 1.00 90.25 181 PRO A C 1
ATOM 1442 O O . PRO A 1 181 ? -8.155 -8.380 -8.978 1.00 90.25 181 PRO A O 1
ATOM 1445 N N . PRO A 1 182 ? -10.380 -8.009 -8.863 1.00 90.69 182 PRO A N 1
ATOM 1446 C CA . PRO A 1 182 ? -10.638 -8.352 -10.254 1.00 90.69 182 PRO A CA 1
ATOM 1447 C C . PRO A 1 182 ? -9.818 -7.491 -11.218 1.00 90.69 182 PRO A C 1
ATOM 1449 O O . PRO A 1 182 ? -9.598 -6.309 -10.966 1.00 90.69 182 PRO A O 1
ATOM 1452 N N . GLU A 1 183 ? -9.426 -8.070 -12.353 1.00 87.56 183 GLU A N 1
ATOM 1453 C CA . GLU A 1 183 ? -8.585 -7.393 -13.349 1.00 87.56 183 GLU A CA 1
ATOM 1454 C C . GLU A 1 183 ? -9.169 -6.047 -13.801 1.00 87.56 183 GLU A C 1
ATOM 1456 O O . GLU A 1 183 ? -8.448 -5.059 -13.872 1.00 87.56 183 GLU A O 1
ATOM 1461 N N . HIS A 1 184 ? -10.483 -5.975 -14.031 1.00 87.88 184 HIS A N 1
ATOM 1462 C CA . HIS A 1 184 ? -11.141 -4.738 -14.460 1.00 87.88 184 HIS A CA 1
ATOM 1463 C C . HIS A 1 184 ? -10.999 -3.601 -13.433 1.00 87.88 184 HIS A C 1
ATOM 1465 O O . HIS A 1 184 ? -10.711 -2.476 -13.825 1.00 87.88 184 HIS A O 1
ATOM 1471 N N . GLU A 1 185 ? -11.091 -3.892 -12.129 1.00 85.50 185 GLU A N 1
ATOM 1472 C CA . GLU A 1 185 ? -10.901 -2.883 -11.075 1.00 85.50 185 GLU A CA 1
ATOM 1473 C C . GLU A 1 185 ? -9.448 -2.395 -10.992 1.00 85.50 185 GLU A C 1
ATOM 1475 O O . GLU A 1 185 ? -9.188 -1.266 -10.583 1.00 85.50 185 GLU A O 1
ATOM 1480 N N . ILE A 1 186 ? -8.481 -3.246 -11.348 1.00 85.12 186 ILE A N 1
ATOM 1481 C CA . ILE A 1 186 ? -7.063 -2.869 -11.399 1.00 85.12 186 ILE A CA 1
ATOM 1482 C C . ILE A 1 186 ? -6.836 -1.918 -12.575 1.00 85.12 186 ILE A C 1
ATOM 1484 O O . ILE A 1 186 ? -6.219 -0.867 -12.399 1.00 85.12 186 ILE A O 1
ATOM 1488 N N . LEU A 1 187 ? -7.364 -2.271 -13.751 1.00 82.62 187 LEU A N 1
ATOM 1489 C CA . LEU A 1 187 ? -7.214 -1.501 -14.986 1.00 82.62 187 LEU A CA 1
ATOM 1490 C C . LEU A 1 187 ? -7.857 -0.110 -14.887 1.00 82.62 187 LEU A C 1
ATOM 1492 O O . LEU A 1 187 ? -7.249 0.862 -15.326 1.00 82.62 187 LEU A O 1
ATOM 1496 N N . GLU A 1 188 ? -9.008 0.015 -14.215 1.00 83.12 188 GLU A N 1
ATOM 1497 C CA . GLU A 1 188 ? -9.653 1.306 -13.898 1.00 83.12 188 GLU A CA 1
ATOM 1498 C C . GLU A 1 188 ? -8.745 2.280 -13.123 1.00 83.12 188 GLU A C 1
ATOM 1500 O O . GLU A 1 188 ? -9.008 3.481 -13.073 1.00 83.12 188 GLU A O 1
ATOM 1505 N N . HIS A 1 189 ? -7.687 1.782 -12.480 1.00 78.19 189 HIS A N 1
ATOM 1506 C CA . HIS A 1 189 ? -6.780 2.572 -11.645 1.00 78.19 189 HIS A CA 1
ATOM 1507 C C . HIS A 1 189 ? -5.355 2.688 -12.184 1.00 78.19 189 HIS A C 1
ATOM 1509 O O . HIS A 1 189 ? -4.526 3.352 -11.547 1.00 78.19 189 HIS A O 1
ATOM 1515 N N . MET A 1 190 ? -5.066 2.042 -13.316 1.00 70.25 190 MET A N 1
ATOM 1516 C CA . MET A 1 190 ? -3.776 2.138 -13.998 1.00 70.25 190 MET A CA 1
ATOM 1517 C C . MET A 1 190 ? -3.654 3.410 -14.842 1.00 70.25 190 MET A C 1
ATOM 1519 O O . MET A 1 190 ? -2.545 3.897 -15.009 1.00 70.25 190 MET A O 1
ATOM 1523 N N . HIS A 1 191 ? -4.769 3.973 -15.313 1.00 64.31 191 HIS A N 1
ATOM 1524 C CA . HIS A 1 191 ? -4.771 5.198 -16.109 1.00 64.31 191 HIS A CA 1
ATOM 1525 C C . HIS A 1 191 ? -4.926 6.414 -15.179 1.00 64.31 191 HIS A C 1
ATOM 1527 O O . HIS A 1 191 ? -6.001 6.645 -14.619 1.00 64.31 191 HIS A O 1
ATOM 1533 N N . ASP A 1 192 ? -3.838 7.148 -14.928 1.00 57.88 192 ASP A N 1
ATOM 1534 C CA . ASP A 1 192 ? -3.929 8.455 -14.273 1.00 57.88 192 ASP A CA 1
ATOM 1535 C C . ASP A 1 192 ? -4.447 9.454 -15.319 1.00 57.88 192 ASP A C 1
ATOM 1537 O O . ASP A 1 192 ? -3.818 9.588 -16.364 1.00 57.88 192 ASP A O 1
ATOM 1541 N N . PRO A 1 193 ? -5.567 10.160 -15.089 1.00 50.16 193 PRO A N 1
ATOM 1542 C CA . PRO A 1 193 ? -6.085 11.145 -16.040 1.00 50.16 193 PRO A CA 1
ATOM 1543 C C . PRO A 1 193 ? -5.119 12.316 -16.323 1.00 50.16 193 PRO A C 1
ATOM 1545 O O . PRO A 1 193 ? -5.435 13.160 -17.157 1.00 50.16 193 PRO A O 1
ATOM 1548 N N . GLY A 1 194 ? -3.982 12.408 -15.618 1.00 49.16 194 GLY A N 1
ATOM 1549 C CA . GLY A 1 194 ? -2.882 13.328 -15.922 1.00 49.16 194 GLY A CA 1
ATOM 1550 C C . GLY A 1 194 ? -1.740 12.749 -16.772 1.00 49.16 194 GLY A C 1
ATOM 1551 O O . GLY A 1 194 ? -0.934 13.536 -17.267 1.00 49.16 194 GLY A O 1
ATOM 1552 N N . ASP A 1 195 ? -1.665 11.427 -16.955 1.00 49.75 195 ASP A N 1
ATOM 1553 C CA . ASP A 1 195 ? -0.753 10.786 -17.909 1.00 49.75 195 ASP A CA 1
ATOM 1554 C C . ASP A 1 195 ? -1.468 10.753 -19.263 1.00 49.75 195 ASP A C 1
ATOM 1556 O O . ASP A 1 195 ? -2.148 9.794 -19.624 1.00 49.75 195 ASP A O 1
ATOM 1560 N N . ASN A 1 196 ? -1.357 11.850 -20.016 1.00 43.31 196 ASN A N 1
ATOM 1561 C CA . ASN A 1 196 ? -1.657 11.779 -21.437 1.00 43.31 196 ASN A CA 1
ATOM 1562 C C . ASN A 1 196 ? -0.611 10.841 -22.052 1.00 43.31 196 ASN A C 1
ATOM 1564 O O . ASN A 1 196 ? 0.534 11.242 -22.268 1.00 43.31 196 ASN A O 1
ATOM 1568 N N . ASP A 1 197 ? -1.019 9.619 -22.389 1.00 47.59 197 ASP A N 1
ATOM 1569 C CA . ASP A 1 197 ? -0.273 8.723 -23.286 1.00 47.59 197 ASP A CA 1
ATOM 1570 C C . ASP A 1 197 ? 0.002 9.382 -24.667 1.00 47.59 197 ASP A C 1
ATOM 1572 O O . ASP A 1 197 ? 0.689 8.815 -25.513 1.00 47.59 197 ASP A O 1
ATOM 1576 N N . ASP A 1 198 ? -0.472 10.615 -24.892 1.00 43.16 198 ASP A N 1
ATOM 1577 C CA . ASP A 1 198 ? -0.110 11.480 -26.017 1.00 43.16 198 ASP A CA 1
ATOM 1578 C C . ASP A 1 198 ? 1.389 11.841 -26.069 1.00 43.16 198 ASP A C 1
ATOM 1580 O O . ASP A 1 198 ? 1.871 12.241 -27.127 1.00 43.16 198 ASP A O 1
ATOM 1584 N N . ASP A 1 199 ? 2.161 11.667 -24.986 1.00 45.44 199 ASP A N 1
ATOM 1585 C CA . ASP A 1 199 ? 3.632 11.811 -25.041 1.00 45.44 199 ASP A CA 1
ATOM 1586 C C . ASP A 1 199 ? 4.322 10.574 -25.673 1.00 45.44 199 ASP A C 1
ATOM 1588 O O . ASP A 1 199 ? 5.474 10.652 -26.108 1.00 45.44 199 ASP A O 1
ATOM 1592 N N . ASP A 1 200 ? 3.599 9.451 -25.807 1.00 50.31 200 ASP A N 1
ATOM 1593 C CA . ASP A 1 200 ? 3.974 8.284 -26.629 1.00 50.31 200 ASP A CA 1
ATOM 1594 C C . ASP A 1 200 ? 3.401 8.377 -28.070 1.00 50.31 200 ASP A C 1
ATOM 1596 O O . ASP A 1 200 ? 3.764 7.581 -28.940 1.00 50.31 200 ASP A O 1
ATOM 160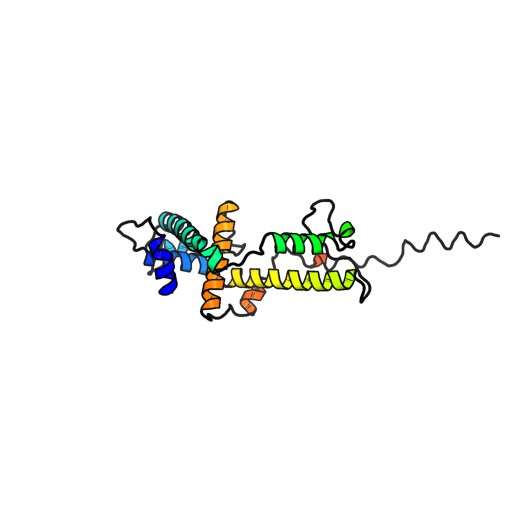0 N N . LEU A 1 201 ? 2.571 9.392 -28.355 1.00 47.84 201 LEU A N 1
ATOM 1601 C CA . LEU A 1 201 ? 2.065 9.794 -29.680 1.00 47.84 201 LEU A CA 1
ATOM 1602 C C . LEU A 1 201 ? 2.584 11.194 -30.062 1.00 47.84 201 LEU A C 1
ATOM 1604 O O . LEU A 1 201 ? 1.855 12.053 -30.558 1.00 47.84 201 LEU A O 1
ATOM 1608 N N . LEU A 1 202 ? 3.877 11.448 -29.855 1.00 44.88 202 LEU A N 1
ATOM 1609 C CA . LEU A 1 202 ? 4.493 12.689 -30.325 1.00 44.88 202 LEU A CA 1
ATOM 1610 C C . LEU A 1 202 ? 4.555 12.707 -31.865 1.00 44.88 202 LEU A C 1
ATOM 1612 O O . LEU A 1 202 ? 4.895 11.691 -32.476 1.00 44.88 202 LEU A O 1
ATOM 1616 N N . PRO A 1 203 ? 4.222 13.851 -32.498 1.00 36.06 203 PRO A N 1
ATOM 1617 C CA . PRO A 1 203 ? 3.898 13.941 -33.918 1.00 36.06 203 PRO A CA 1
ATOM 1618 C C . PRO A 1 203 ? 5.025 13.373 -34.772 1.00 36.06 203 PRO A C 1
ATOM 1620 O O . PRO A 1 203 ? 6.194 13.687 -34.525 1.00 36.06 203 PRO A O 1
ATOM 1623 N N . GLU A 1 204 ? 4.668 12.575 -35.786 1.00 40.12 204 GLU A N 1
ATOM 1624 C CA . GLU A 1 204 ? 5.580 12.188 -36.861 1.00 40.12 204 GLU A CA 1
ATOM 1625 C C . GLU A 1 204 ? 6.332 13.442 -37.309 1.00 40.12 204 GLU A C 1
ATOM 1627 O O . GLU A 1 204 ? 5.757 14.342 -37.926 1.00 40.12 204 GLU A O 1
ATOM 1632 N N . GLN A 1 205 ? 7.613 13.554 -36.948 1.00 39.78 205 GLN A N 1
ATOM 1633 C CA . GLN A 1 205 ? 8.432 14.595 -37.538 1.00 39.78 205 GLN A CA 1
ATOM 1634 C C . GLN A 1 205 ? 8.451 14.304 -39.037 1.00 39.78 205 GLN A C 1
ATOM 1636 O O . GLN A 1 205 ? 8.840 13.193 -39.418 1.00 39.78 205 GLN A O 1
ATOM 1641 N N . PRO A 1 206 ? 8.000 15.243 -39.889 1.00 31.91 206 PRO A N 1
ATOM 1642 C CA . PRO A 1 206 ? 7.982 14.996 -41.313 1.00 31.91 206 PRO A CA 1
ATOM 1643 C C . PRO A 1 206 ? 9.409 14.673 -41.769 1.00 31.91 206 PRO A C 1
ATOM 1645 O O . PRO A 1 206 ? 10.382 15.237 -41.252 1.00 31.91 206 PRO A O 1
ATOM 1648 N N . PRO A 1 207 ? 9.567 13.736 -42.711 1.00 36.78 207 PRO A N 1
ATOM 1649 C CA . PRO A 1 207 ? 10.882 13.298 -43.115 1.00 36.78 207 PRO A CA 1
ATOM 1650 C C . PRO A 1 207 ? 11.623 14.444 -43.814 1.00 36.78 207 PRO A C 1
ATOM 1652 O O . PRO A 1 207 ? 11.147 14.994 -44.802 1.00 36.78 207 PRO A O 1
ATOM 1655 N N . ASN A 1 208 ? 12.854 14.673 -43.352 1.00 48.16 208 ASN A N 1
ATOM 1656 C CA . ASN A 1 208 ? 13.956 15.368 -44.028 1.00 48.16 208 ASN A CA 1
ATOM 1657 C C . ASN A 1 208 ? 13.993 16.907 -43.989 1.00 48.16 208 ASN A C 1
ATOM 1659 O O . ASN A 1 208 ? 13.578 17.567 -44.934 1.00 48.16 208 ASN A O 1
ATOM 1663 N N . GLU A 1 209 ? 14.767 17.454 -43.047 1.00 34.81 209 GLU A N 1
ATOM 1664 C CA . GLU A 1 209 ? 15.552 18.681 -43.302 1.00 34.81 209 GLU A CA 1
ATOM 1665 C C . GLU A 1 209 ? 17.076 18.446 -43.267 1.00 34.81 209 GLU A C 1
ATOM 1667 O O . GLU A 1 209 ? 17.840 19.199 -43.866 1.00 34.81 209 GLU A O 1
ATOM 1672 N N . ALA A 1 210 ? 17.555 17.326 -42.712 1.00 34.56 210 ALA A N 1
ATOM 1673 C CA . ALA A 1 210 ? 18.993 17.027 -42.652 1.00 34.56 210 ALA A CA 1
ATOM 1674 C C . ALA A 1 210 ? 19.597 16.451 -43.956 1.00 34.56 210 ALA A C 1
ATOM 1676 O O . ALA A 1 210 ? 20.796 16.182 -44.019 1.00 34.56 210 ALA A O 1
ATOM 1677 N N . ARG A 1 211 ? 18.800 16.278 -45.023 1.00 36.97 211 ARG A N 1
ATOM 1678 C CA . ARG A 1 211 ? 19.269 15.791 -46.339 1.00 36.97 211 ARG A CA 1
ATOM 1679 C C . ARG A 1 211 ? 19.522 16.888 -47.382 1.00 36.97 211 ARG A C 1
ATOM 1681 O O . ARG A 1 211 ? 19.896 16.563 -48.503 1.00 36.97 211 ARG A O 1
ATOM 1688 N N . MET A 1 212 ? 19.392 18.166 -47.020 1.00 31.88 212 MET A N 1
ATOM 1689 C CA . MET A 1 212 ? 19.504 19.296 -47.960 1.00 31.88 212 MET A CA 1
ATOM 1690 C C . MET A 1 212 ? 20.825 20.084 -47.901 1.00 31.88 212 MET A C 1
ATOM 1692 O O . MET A 1 212 ? 20.931 21.106 -48.568 1.00 31.88 212 MET A O 1
ATOM 1696 N N . ILE A 1 213 ? 21.857 19.630 -47.172 1.00 37.16 213 ILE A N 1
ATOM 1697 C CA . ILE A 1 213 ? 23.133 20.383 -47.090 1.00 37.16 213 ILE A CA 1
ATOM 1698 C C . ILE A 1 213 ? 24.349 19.653 -47.694 1.00 37.16 213 ILE A C 1
ATOM 1700 O O . ILE A 1 213 ? 25.307 20.312 -48.076 1.00 37.16 213 ILE A O 1
ATOM 1704 N N . ASN A 1 214 ? 24.306 18.337 -47.941 1.00 34.81 214 ASN A N 1
ATOM 1705 C CA . ASN A 1 214 ? 25.501 17.600 -48.403 1.00 34.81 214 ASN A CA 1
ATOM 1706 C C . ASN A 1 214 ? 25.433 16.995 -49.818 1.00 34.81 214 ASN A C 1
ATOM 1708 O O . ASN A 1 214 ? 26.308 16.217 -50.179 1.00 34.81 214 ASN A O 1
ATOM 1712 N N . VAL A 1 215 ? 24.453 17.371 -50.648 1.00 38.34 215 VAL A N 1
ATOM 1713 C CA . VAL A 1 215 ? 24.400 16.940 -52.069 1.00 38.34 215 VAL A CA 1
ATOM 1714 C C . VAL A 1 215 ? 24.653 18.096 -53.054 1.00 38.34 215 VAL A C 1
ATOM 1716 O O . VAL A 1 215 ? 24.973 17.855 -54.213 1.00 38.34 215 VAL A O 1
ATOM 1719 N N . ALA A 1 216 ? 24.632 19.356 -52.605 1.00 35.94 216 ALA A N 1
ATOM 1720 C CA . ALA A 1 216 ? 24.852 20.519 -53.475 1.00 35.94 216 ALA A CA 1
ATOM 1721 C C . ALA A 1 216 ? 26.322 20.988 -53.591 1.00 35.94 216 ALA A C 1
ATOM 1723 O O . ALA A 1 216 ? 26.588 21.930 -54.329 1.00 35.94 216 ALA A O 1
ATOM 1724 N N . LEU A 1 217 ? 27.284 20.346 -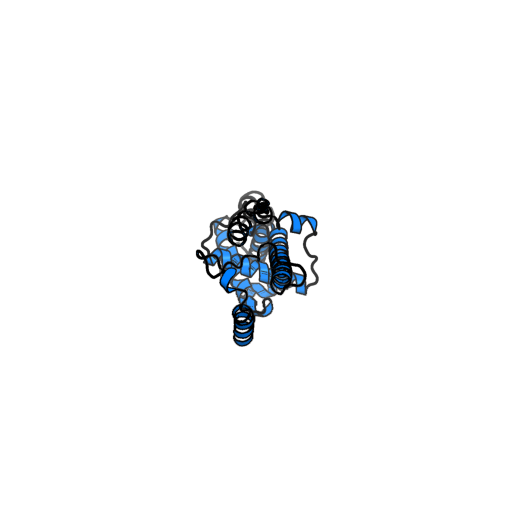52.911 1.00 41.38 217 LEU A N 1
ATOM 1725 C CA . LEU A 1 217 ? 28.703 20.761 -52.922 1.00 41.38 217 LEU A CA 1
ATOM 1726 C C . LEU A 1 217 ? 29.691 19.699 -53.440 1.00 41.38 217 LEU A C 1
ATOM 1728 O O . LEU A 1 217 ? 30.896 19.867 -53.297 1.00 41.38 217 LEU A O 1
ATOM 1732 N N . GLN A 1 218 ? 29.212 18.628 -54.083 1.00 42.84 218 GLN A N 1
ATOM 1733 C CA . GLN A 1 218 ? 30.083 17.648 -54.760 1.00 42.84 218 GLN A CA 1
ATOM 1734 C C . GLN A 1 218 ? 29.952 17.632 -56.290 1.00 42.84 218 GLN A C 1
ATOM 1736 O O . GLN A 1 218 ? 30.579 16.805 -56.937 1.00 42.84 218 GLN A O 1
ATOM 1741 N N . ASN A 1 219 ? 29.216 18.578 -56.880 1.00 46.31 219 ASN A N 1
ATOM 1742 C CA . ASN A 1 219 ? 29.151 18.767 -58.332 1.00 46.31 219 ASN A CA 1
ATOM 1743 C C . ASN A 1 219 ? 29.376 20.238 -58.707 1.00 46.31 219 ASN A C 1
ATOM 1745 O O . ASN A 1 219 ? 28.500 20.873 -59.286 1.00 46.31 219 ASN A O 1
ATOM 1749 N N . GLN A 1 220 ? 30.545 20.779 -58.373 1.00 40.34 220 GLN A N 1
ATOM 1750 C CA . GLN A 1 220 ? 31.161 21.836 -59.175 1.00 40.34 220 GLN A CA 1
ATOM 1751 C C . GLN A 1 220 ? 32.640 21.502 -59.337 1.00 40.34 220 GLN A C 1
ATOM 1753 O O . GLN A 1 220 ? 33.426 21.568 -58.392 1.00 40.34 220 GLN A O 1
ATOM 1758 N N . SER A 1 221 ? 32.931 21.034 -60.545 1.00 41.62 221 SER A N 1
ATOM 1759 C CA . SER A 1 221 ? 34.223 21.056 -61.216 1.00 41.62 221 SER A CA 1
ATOM 1760 C C . SER A 1 221 ? 34.843 22.450 -61.224 1.00 41.62 221 SER A C 1
ATOM 1762 O O . SER A 1 221 ? 34.065 23.431 -61.258 1.00 41.62 221 SER A O 1
#